Protein AF-A0A9D0Y5K1-F1 (afdb_monomer_lite)

pLDDT: mean 87.18, std 7.57, range [56.5, 97.62]

Secondary structure (DSSP, 8-state):
--HHHHHHHHHHHHHHS--HHHHHHHHHTTTS-HHHHHHHHHHHIIIIIHHHHHHHHHHHHHHSS--HHHHHHHHHHHHHHHHHHHHHHHHHHH-TT------HHHHHHHHHT-HHHHHHHHHHHHH----S-HHHHHHHHHHHHHHHHHHHHHHHHHHHHHHHHHTTT-HHHHHHHHHHHHHHHHHHHHHHHHT-

Radius of gyration: 17.16 Å; chains: 1; bounding box: 38×42×50 Å

Foldseek 3Di:
DQLLVLLLVLLLCLLPDDFLLLLLLLQQLQPDDLVQLVVQVVVLLPVAVLVLLLVLLCCCVPVVDDDPVVLLVLLQQLLVVLLVSLVLLVVCLVDVVRHDDPGSVVSRVNCVSHSSNVPSVNVSLVSQCPDPDSVVSSVCSSVSNVVSNVVSSVVSSVCSNVVCVVVVNCSSVVSSVVSNVSSVVSVVVSVVVVVD

Sequence (196 aa):
MDSLVATLIYWSAFTFSASPFWTTLMEVSRYSSFAYIYKNYFIYLLVCWLPILVIIGTVIGVLGGFNAELMNALYFVGAFVIFYLCWQVIRSKRNPNVKIDFNWKAMSLMTWFNPKTWLAVPPGFLIANYSDSLPLNIAIFYLSGIPFFLTGVFFWSMVGRKGAKISKNKLSYFNAALLAFFGFYLLYEGIKIINL

Structure (mmCIF, N/CA/C/O backbone):
data_AF-A0A9D0Y5K1-F1
#
_entry.id   AF-A0A9D0Y5K1-F1
#
loop_
_atom_site.group_PDB
_atom_site.id
_atom_site.type_symbol
_atom_site.label_atom_id
_atom_site.label_alt_id
_atom_site.label_comp_id
_atom_site.label_asym_id
_atom_site.label_entity_id
_atom_site.label_seq_id
_atom_site.pdbx_PDB_ins_code
_atom_site.Cartn_x
_atom_site.Cartn_y
_atom_site.Cartn_z
_atom_site.occupancy
_atom_site.B_iso_or_equiv
_atom_site.auth_seq_id
_atom_site.auth_comp_id
_atom_site.auth_asym_id
_atom_site.auth_atom_id
_atom_site.pdbx_PDB_model_num
ATOM 1 N N . MET A 1 1 ? -5.926 3.555 -26.191 1.00 57.56 1 MET A N 1
ATOM 2 C CA . MET A 1 1 ? -6.142 4.359 -24.970 1.00 57.56 1 MET A CA 1
ATOM 3 C C . MET A 1 1 ? -4.785 4.894 -24.570 1.00 57.56 1 MET A C 1
ATOM 5 O O . MET A 1 1 ? -3.870 4.084 -24.496 1.00 57.56 1 MET A O 1
ATOM 9 N N . ASP A 1 2 ? -4.629 6.204 -24.399 1.00 83.69 2 ASP A N 1
ATOM 10 C CA . ASP A 1 2 ? -3.320 6.803 -24.104 1.00 83.69 2 ASP A CA 1
ATOM 11 C C . ASP A 1 2 ? -2.724 6.213 -22.818 1.00 83.69 2 ASP A C 1
ATOM 13 O O . ASP A 1 2 ? -3.443 6.054 -21.825 1.00 83.69 2 ASP A O 1
ATOM 17 N N . SER A 1 3 ? -1.418 5.909 -22.818 1.00 83.88 3 SER A N 1
ATOM 18 C CA . SER A 1 3 ? -0.702 5.301 -21.678 1.00 83.88 3 SER A CA 1
ATOM 19 C C . SER A 1 3 ? -0.924 6.072 -20.372 1.00 83.88 3 SER A C 1
ATOM 21 O O . SER A 1 3 ? -1.023 5.476 -19.297 1.00 83.88 3 SER A O 1
ATOM 23 N N . LEU A 1 4 ? -1.098 7.397 -20.471 1.00 87.00 4 LEU A N 1
ATOM 24 C CA . LEU A 1 4 ? -1.450 8.262 -19.349 1.00 87.00 4 LEU A CA 1
ATOM 25 C C . LEU A 1 4 ? -2.831 7.936 -18.775 1.00 87.00 4 LEU A C 1
ATOM 27 O O . LEU A 1 4 ? -2.947 7.647 -17.587 1.00 87.00 4 LEU A O 1
ATOM 31 N N . VAL A 1 5 ? -3.874 7.929 -19.607 1.00 90.19 5 VAL A N 1
ATOM 32 C CA . VAL A 1 5 ? -5.248 7.616 -19.178 1.00 90.19 5 VAL A CA 1
ATOM 33 C C . VAL A 1 5 ? -5.308 6.217 -18.565 1.00 90.19 5 VAL A C 1
ATOM 35 O O . VAL A 1 5 ? -5.907 6.028 -17.507 1.00 90.19 5 VAL A O 1
ATOM 38 N N . ALA A 1 6 ? -4.623 5.249 -19.176 1.00 89.62 6 ALA A N 1
ATOM 39 C CA . ALA A 1 6 ? -4.538 3.886 -18.664 1.00 89.62 6 ALA A CA 1
ATOM 40 C C . ALA A 1 6 ? -3.861 3.803 -17.295 1.00 89.62 6 ALA A C 1
ATOM 42 O O . ALA A 1 6 ? -4.373 3.136 -16.397 1.00 89.62 6 ALA A O 1
ATOM 43 N N . THR A 1 7 ? -2.775 4.545 -17.101 1.00 92.38 7 THR A N 1
ATOM 44 C CA . THR A 1 7 ? -2.083 4.625 -15.812 1.00 92.38 7 THR A CA 1
ATOM 45 C C . THR A 1 7 ? -2.946 5.289 -14.737 1.00 92.38 7 THR A C 1
ATOM 47 O O . THR A 1 7 ? -2.976 4.821 -13.602 1.00 92.38 7 THR A O 1
ATOM 50 N N . LEU A 1 8 ? -3.696 6.342 -15.073 1.00 92.94 8 LEU A N 1
ATOM 51 C CA . LEU A 1 8 ? -4.602 7.008 -14.127 1.00 92.94 8 LEU A CA 1
ATOM 52 C C . LEU A 1 8 ? -5.767 6.094 -13.711 1.00 92.94 8 LEU A C 1
ATOM 54 O O . LEU A 1 8 ? -6.112 6.020 -12.527 1.00 92.94 8 LEU A O 1
ATOM 58 N N . ILE A 1 9 ? -6.351 5.356 -14.662 1.00 92.62 9 ILE A N 1
ATOM 59 C CA . ILE A 1 9 ? -7.377 4.341 -14.379 1.00 92.62 9 ILE A CA 1
ATOM 60 C C . ILE A 1 9 ? -6.790 3.235 -13.498 1.00 92.62 9 ILE A C 1
ATOM 62 O O . ILE A 1 9 ? -7.401 2.856 -12.497 1.00 92.62 9 ILE A O 1
ATOM 66 N N . TYR A 1 10 ? -5.586 2.762 -13.823 1.00 94.19 10 TYR A N 1
ATOM 67 C CA . TYR A 1 10 ? -4.872 1.778 -13.020 1.00 94.19 10 TYR A CA 1
ATOM 68 C C . TYR A 1 10 ? -4.659 2.270 -11.581 1.00 94.19 10 TYR A C 1
ATOM 70 O O . TYR A 1 10 ? -5.032 1.566 -10.643 1.00 94.19 10 TYR A O 1
ATOM 78 N N . TRP A 1 11 ? -4.144 3.488 -11.372 1.00 95.75 11 TRP A N 1
ATOM 79 C CA . TRP A 1 11 ? -3.932 4.025 -10.025 1.00 95.75 11 TRP A CA 1
ATOM 80 C C . TRP A 1 11 ? -5.227 4.196 -9.244 1.00 95.75 11 TRP A C 1
ATOM 82 O O . TRP A 1 11 ? -5.257 3.914 -8.042 1.00 95.75 11 TRP A O 1
ATOM 92 N N . SER A 1 12 ? -6.304 4.591 -9.923 1.00 94.31 12 SER A N 1
ATOM 93 C CA . SER A 1 12 ? -7.644 4.646 -9.339 1.00 94.31 12 SER A CA 1
ATOM 94 C C . SER A 1 12 ? -8.068 3.265 -8.839 1.00 94.31 12 SER A C 1
ATOM 96 O O . SER A 1 12 ? -8.368 3.091 -7.657 1.00 94.31 12 SER A O 1
ATOM 98 N N . ALA A 1 13 ? -8.024 2.258 -9.713 1.00 91.88 13 ALA A N 1
ATOM 99 C CA . ALA A 1 13 ? -8.409 0.893 -9.378 1.00 91.88 13 ALA A CA 1
ATOM 100 C C . ALA A 1 13 ? -7.518 0.307 -8.273 1.00 91.88 13 ALA A C 1
ATOM 102 O O . ALA A 1 13 ? -8.018 -0.276 -7.310 1.00 91.88 13 ALA A O 1
ATOM 103 N N . PHE A 1 14 ? -6.203 0.503 -8.350 1.00 92.12 14 PHE A N 1
ATOM 104 C CA . PHE A 1 14 ? -5.247 0.012 -7.363 1.00 92.12 14 PHE A CA 1
ATOM 105 C C . PHE A 1 14 ? -5.456 0.659 -5.985 1.00 92.12 14 PHE A C 1
ATOM 107 O O . PHE A 1 14 ? -5.417 -0.029 -4.960 1.00 92.12 14 PHE A O 1
ATOM 114 N N . THR A 1 15 ? -5.734 1.960 -5.939 1.00 93.94 15 THR A N 1
ATOM 115 C CA . THR A 1 15 ? -5.898 2.709 -4.684 1.00 93.94 15 THR A CA 1
ATOM 116 C C . THR A 1 15 ? -7.257 2.471 -4.030 1.00 93.94 15 THR A C 1
ATOM 118 O O . THR A 1 15 ? -7.337 2.330 -2.810 1.00 93.94 15 THR A O 1
ATOM 121 N N . PHE A 1 16 ? -8.334 2.409 -4.813 1.00 90.69 16 PHE A N 1
ATOM 122 C CA . PHE A 1 16 ? -9.698 2.313 -4.280 1.00 90.69 16 PHE A CA 1
ATOM 123 C C . PHE A 1 16 ? -10.251 0.886 -4.224 1.00 90.69 16 PHE A C 1
ATOM 125 O O . PHE A 1 16 ? -11.337 0.674 -3.689 1.00 90.69 16 PHE A O 1
ATOM 132 N N . SER A 1 17 ? -9.506 -0.117 -4.693 1.00 86.69 17 SER A N 1
ATOM 133 C CA . SER A 1 17 ? -9.829 -1.514 -4.393 1.00 86.69 17 SER A CA 1
ATOM 134 C C . SER A 1 17 ? -9.374 -1.884 -2.984 1.00 86.69 17 SER A C 1
ATOM 136 O O . SER A 1 17 ? -8.232 -1.616 -2.591 1.00 86.69 17 SER A O 1
ATOM 138 N N . ALA A 1 18 ? -10.262 -2.544 -2.238 1.00 80.00 18 ALA A N 1
ATOM 139 C CA . ALA A 1 18 ? -9.966 -3.044 -0.904 1.00 80.00 18 ALA A CA 1
ATOM 140 C C . ALA A 1 18 ? -8.691 -3.900 -0.921 1.00 80.00 18 ALA A C 1
ATOM 142 O O . ALA A 1 18 ? -8.455 -4.706 -1.822 1.00 80.00 18 ALA A O 1
ATOM 143 N N . SER A 1 19 ? -7.831 -3.686 0.064 1.00 83.50 19 SER A N 1
ATOM 144 C CA . SER A 1 19 ? -6.617 -4.471 0.245 1.00 83.50 19 SER A CA 1
ATOM 145 C C . SER A 1 19 ? -6.247 -4.484 1.720 1.00 83.50 19 SER A C 1
ATOM 147 O O . SER A 1 19 ? -6.754 -3.653 2.482 1.00 83.50 19 SER A O 1
ATOM 149 N N . PRO A 1 20 ? -5.324 -5.360 2.138 1.00 83.69 20 PRO A N 1
ATOM 150 C CA . PRO A 1 20 ? -4.867 -5.384 3.519 1.00 83.69 20 PRO A CA 1
ATOM 151 C C . PRO A 1 20 ? -4.368 -4.031 4.006 1.00 83.69 20 PRO A C 1
ATOM 153 O O . PRO A 1 20 ? -4.623 -3.657 5.150 1.00 83.69 20 PRO A O 1
ATOM 156 N N . PHE A 1 21 ? -3.748 -3.262 3.107 1.00 90.69 21 PHE A N 1
ATOM 157 C CA . PHE A 1 21 ? -3.292 -1.920 3.416 1.00 90.69 21 PHE A CA 1
ATOM 158 C C . PHE A 1 21 ? -4.434 -0.983 3.779 1.00 90.69 21 PHE A C 1
ATOM 160 O O . PHE A 1 21 ? -4.451 -0.397 4.863 1.00 90.69 21 PHE A O 1
ATOM 167 N N . TRP A 1 22 ? -5.408 -0.873 2.885 1.00 91.94 22 TRP A N 1
ATOM 168 C CA . TRP A 1 22 ? -6.519 0.054 3.047 1.00 91.94 22 TRP A CA 1
ATOM 169 C C . TRP A 1 22 ? -7.457 -0.362 4.179 1.00 91.94 22 TRP A C 1
ATOM 171 O O . TRP A 1 22 ? -7.894 0.485 4.954 1.00 91.94 22 TRP A O 1
ATOM 181 N N . THR A 1 23 ? -7.683 -1.663 4.354 1.00 89.31 23 THR A N 1
ATOM 182 C CA . THR A 1 23 ? -8.487 -2.204 5.455 1.00 89.31 23 THR A CA 1
ATOM 183 C C . THR A 1 23 ? -7.821 -1.970 6.815 1.00 89.31 23 THR A C 1
ATOM 185 O O . THR A 1 23 ? -8.489 -1.585 7.776 1.00 89.31 23 THR A O 1
ATOM 188 N N . THR A 1 24 ? -6.497 -2.125 6.906 1.00 88.19 24 THR A N 1
ATOM 189 C CA . THR A 1 24 ? -5.746 -1.803 8.133 1.00 88.19 24 THR A CA 1
ATOM 190 C C . THR A 1 24 ? -5.787 -0.304 8.419 1.00 88.19 24 THR A C 1
ATOM 192 O O . THR A 1 24 ? -6.032 0.102 9.556 1.00 88.19 24 THR A O 1
ATOM 195 N N . LEU A 1 25 ? -5.637 0.534 7.389 1.00 92.88 25 LEU A N 1
ATOM 196 C CA . LEU A 1 25 ? -5.767 1.983 7.522 1.00 92.88 25 LEU A CA 1
ATOM 197 C C . LEU A 1 25 ? -7.159 2.392 8.030 1.00 92.88 25 LEU A C 1
ATOM 199 O O . LEU A 1 25 ? -7.263 3.223 8.936 1.00 92.88 25 LEU A O 1
ATOM 203 N N . MET A 1 26 ? -8.225 1.789 7.493 1.00 91.94 26 MET A N 1
ATOM 204 C CA . MET A 1 26 ? -9.591 1.999 7.976 1.00 91.94 26 MET A CA 1
ATOM 205 C C . MET A 1 26 ? -9.710 1.684 9.469 1.00 91.94 26 MET A C 1
ATOM 207 O O . MET A 1 26 ? -10.254 2.493 10.219 1.00 91.94 26 MET A O 1
ATOM 211 N N . GLU A 1 27 ? -9.187 0.542 9.918 1.00 88.50 27 GLU A N 1
ATOM 212 C CA . GLU A 1 27 ? -9.225 0.157 11.332 1.00 88.50 27 GLU A CA 1
ATOM 213 C C . GLU A 1 27 ? -8.461 1.159 12.211 1.00 88.50 27 GLU A C 1
ATOM 215 O O . GLU A 1 27 ? -8.993 1.652 13.206 1.00 88.50 27 GLU A O 1
ATOM 220 N N . VAL A 1 28 ? -7.249 1.540 11.804 1.00 90.25 28 VAL A N 1
ATOM 221 C CA . VAL A 1 28 ? -6.380 2.443 12.574 1.00 90.25 28 VAL A CA 1
ATOM 222 C C . VAL A 1 28 ? -6.944 3.860 12.662 1.00 90.25 28 VAL A C 1
ATOM 224 O O . VAL A 1 28 ? -6.808 4.546 13.680 1.00 90.25 28 VAL A O 1
ATOM 227 N N . SER A 1 29 ? -7.629 4.310 11.611 1.00 92.75 29 SER A N 1
ATOM 228 C CA . SER A 1 29 ? -8.222 5.648 11.556 1.00 92.75 29 SER A CA 1
ATOM 229 C C . SER A 1 29 ? -9.241 5.911 12.670 1.00 92.75 29 SER A C 1
ATOM 231 O O . SER A 1 29 ? -9.528 7.067 12.976 1.00 92.75 29 SER A O 1
ATOM 233 N N . ARG A 1 30 ? -9.757 4.867 13.328 1.00 87.69 30 ARG A N 1
ATOM 234 C CA . ARG A 1 30 ? -10.688 4.981 14.457 1.00 87.69 30 ARG A CA 1
ATOM 235 C C . ARG A 1 30 ? -10.089 5.683 15.671 1.00 87.69 30 ARG A C 1
ATOM 237 O O . ARG A 1 30 ? -10.830 6.326 16.408 1.00 87.69 30 ARG A O 1
ATOM 244 N N . TYR A 1 31 ? -8.782 5.545 15.884 1.00 87.44 31 TYR A N 1
ATOM 245 C CA . TYR A 1 31 ? -8.105 6.017 17.096 1.00 87.44 31 TYR A CA 1
ATOM 246 C C . TYR A 1 31 ? -6.842 6.845 16.828 1.00 87.44 31 TYR A C 1
ATOM 248 O O . TYR A 1 31 ? -6.371 7.522 17.737 1.00 87.44 31 TYR A O 1
ATOM 256 N N . SER A 1 32 ? -6.308 6.843 15.605 1.00 91.69 32 SER A N 1
ATOM 257 C CA . SER A 1 32 ? -5.185 7.708 15.212 1.00 91.69 32 SER A CA 1
ATOM 258 C C . SER A 1 32 ? -5.680 9.032 14.631 1.00 91.69 32 SER A C 1
ATOM 260 O O . SER A 1 32 ? -6.779 9.094 14.082 1.00 91.69 32 SER A O 1
ATOM 262 N N . SER A 1 33 ? -4.894 10.109 14.705 1.00 93.44 33 SER A N 1
ATOM 263 C CA . SER A 1 33 ? -5.224 11.393 14.061 1.00 93.44 33 SER A CA 1
ATOM 264 C C . SER A 1 33 ? -4.879 11.384 12.566 1.00 93.44 33 SER A C 1
ATOM 266 O O . SER A 1 33 ? -4.040 10.603 12.117 1.00 93.44 33 SER A O 1
ATOM 268 N N . PHE A 1 34 ? -5.522 12.249 11.772 1.00 93.44 34 PHE A N 1
ATOM 269 C CA . PHE A 1 34 ? -5.184 12.391 10.349 1.00 93.44 34 PHE A CA 1
ATOM 270 C C . PHE A 1 34 ? -3.741 12.856 10.156 1.00 93.44 34 PHE A C 1
ATOM 272 O O . PHE A 1 34 ? -3.036 12.281 9.337 1.00 93.44 34 PHE A O 1
ATOM 279 N N . ALA A 1 35 ? -3.287 13.829 10.951 1.00 94.44 35 ALA A N 1
ATOM 280 C CA . ALA A 1 35 ? -1.917 14.333 10.891 1.00 94.44 35 ALA A CA 1
ATOM 281 C C . ALA A 1 35 ? -0.880 13.220 11.119 1.00 94.44 35 ALA A C 1
ATOM 283 O O . ALA A 1 35 ? 0.102 13.137 10.386 1.00 94.44 35 ALA A O 1
ATOM 284 N N . TYR A 1 36 ? -1.125 12.323 12.08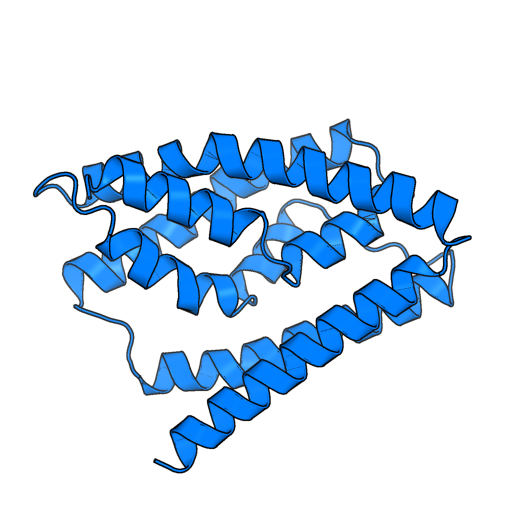4 1.00 95.19 36 TYR A N 1
ATOM 285 C CA . TYR A 1 36 ? -0.249 11.178 12.338 1.00 95.19 36 TYR A CA 1
ATOM 286 C C . TYR A 1 36 ? -0.182 10.223 11.141 1.00 95.19 36 TYR A C 1
ATOM 288 O O . TYR A 1 36 ? 0.909 9.847 10.709 1.00 95.19 36 TYR A O 1
ATOM 296 N N . ILE A 1 37 ? -1.346 9.856 10.597 1.00 95.69 37 ILE A N 1
ATOM 297 C CA . ILE A 1 37 ? -1.457 8.955 9.446 1.00 95.69 37 ILE A CA 1
ATOM 298 C C . ILE A 1 37 ? -0.754 9.563 8.230 1.00 95.69 37 ILE A C 1
ATOM 300 O O . ILE A 1 37 ? 0.108 8.916 7.648 1.00 95.69 37 ILE A O 1
ATOM 304 N N . TYR A 1 38 ? -1.071 10.813 7.880 1.00 95.38 38 TYR A N 1
ATOM 305 C CA . TYR A 1 38 ? -0.489 11.493 6.723 1.00 95.38 38 TYR A CA 1
ATOM 306 C C . TYR A 1 38 ? 1.019 11.656 6.843 1.00 95.38 38 TYR A C 1
ATOM 308 O O . TYR A 1 38 ? 1.731 11.333 5.899 1.00 95.38 38 TYR A O 1
ATOM 316 N N . LYS A 1 39 ? 1.524 12.097 8.003 1.00 96.38 39 LYS A N 1
ATOM 317 C CA . LYS A 1 39 ? 2.968 12.237 8.234 1.00 96.38 39 LYS A CA 1
ATOM 318 C C . LYS A 1 39 ? 3.700 10.918 7.983 1.00 96.38 39 LYS A C 1
ATOM 320 O O . LYS A 1 39 ? 4.685 10.892 7.253 1.00 96.38 39 LYS A O 1
ATOM 325 N N . ASN A 1 40 ? 3.215 9.825 8.574 1.00 97.56 40 ASN A N 1
ATOM 326 C CA . ASN A 1 40 ? 3.814 8.506 8.373 1.00 97.56 40 ASN A CA 1
ATOM 327 C C . ASN A 1 40 ? 3.673 8.028 6.927 1.00 97.56 40 ASN A C 1
ATOM 329 O O . ASN A 1 40 ? 4.606 7.439 6.391 1.00 97.56 40 ASN A O 1
ATOM 333 N N . TYR A 1 41 ? 2.547 8.323 6.282 1.00 96.69 41 TYR A N 1
ATOM 334 C CA . TYR A 1 41 ? 2.316 7.935 4.901 1.00 96.69 41 TYR A CA 1
ATOM 335 C C . TYR A 1 41 ? 3.240 8.666 3.918 1.00 96.69 41 TYR A C 1
ATOM 337 O O . TYR A 1 41 ? 3.782 8.035 3.020 1.00 96.69 41 TYR A O 1
ATOM 345 N N . PHE A 1 42 ? 3.497 9.963 4.116 1.00 96.56 42 PHE A N 1
ATOM 346 C CA . PHE A 1 42 ? 4.480 10.707 3.320 1.00 96.56 42 PHE A CA 1
ATOM 347 C C . PHE A 1 42 ? 5.885 10.117 3.447 1.00 96.56 42 PHE A C 1
ATOM 349 O O . PHE A 1 42 ? 6.566 9.942 2.439 1.00 96.56 42 PHE A O 1
ATOM 356 N N . ILE A 1 43 ? 6.302 9.758 4.666 1.00 97.62 43 ILE A N 1
ATOM 357 C CA . ILE A 1 43 ? 7.580 9.067 4.879 1.00 97.62 43 ILE A CA 1
ATOM 358 C C . ILE A 1 43 ? 7.567 7.733 4.126 1.00 97.62 43 ILE A C 1
ATOM 360 O O . ILE A 1 43 ? 8.483 7.472 3.356 1.00 97.62 43 ILE A O 1
ATOM 364 N N . TYR A 1 44 ? 6.514 6.928 4.286 1.00 97.50 44 TYR A N 1
ATOM 365 C CA . TYR A 1 44 ? 6.338 5.650 3.591 1.00 97.50 44 TYR A CA 1
ATOM 366 C C . TYR A 1 44 ? 6.427 5.778 2.058 1.00 97.50 44 TYR A C 1
ATOM 368 O O . TYR A 1 44 ? 7.093 4.954 1.426 1.00 97.50 44 TYR A O 1
ATOM 376 N N . LEU A 1 45 ? 5.822 6.812 1.458 1.00 97.00 45 LEU A N 1
ATOM 377 C CA . LEU A 1 45 ? 5.885 7.041 0.010 1.00 97.00 45 LEU A CA 1
ATOM 378 C C . LEU A 1 45 ? 7.335 7.195 -0.478 1.00 97.00 45 LEU A C 1
ATOM 380 O O . LEU A 1 45 ? 7.710 6.642 -1.509 1.00 97.00 45 LEU A O 1
ATOM 384 N N . LEU A 1 46 ? 8.165 7.891 0.298 1.00 95.56 46 LEU A N 1
ATOM 385 C CA . LEU A 1 46 ? 9.561 8.140 -0.051 1.00 95.56 46 LEU A CA 1
ATOM 386 C C . LEU A 1 46 ? 10.468 6.950 0.275 1.00 95.56 46 LEU A C 1
ATOM 388 O O . LEU A 1 46 ? 11.262 6.530 -0.559 1.00 95.56 46 LEU A O 1
ATOM 392 N N . VAL A 1 47 ? 10.365 6.401 1.488 1.00 95.44 47 VAL A N 1
ATOM 393 C CA . VAL A 1 47 ? 11.343 5.424 2.003 1.00 95.44 47 VAL A CA 1
ATOM 394 C C . VAL A 1 47 ? 10.995 3.975 1.675 1.00 95.44 47 VAL A C 1
ATOM 396 O O . VAL A 1 47 ? 11.824 3.094 1.878 1.00 95.44 47 VAL A O 1
ATOM 399 N N . CYS A 1 48 ? 9.776 3.704 1.209 1.00 96.25 48 CYS A N 1
ATOM 400 C CA . CYS A 1 48 ? 9.336 2.351 0.878 1.00 96.25 48 CYS A CA 1
ATOM 401 C C . CYS A 1 48 ? 8.719 2.258 -0.508 1.00 96.25 48 CYS A C 1
ATOM 403 O O . CYS A 1 48 ? 9.133 1.412 -1.296 1.00 96.25 48 CYS A O 1
ATOM 405 N N . TRP A 1 49 ? 7.732 3.102 -0.812 1.00 96.25 49 TRP A N 1
ATOM 406 C CA . TRP A 1 49 ? 6.997 2.980 -2.066 1.00 96.25 49 TRP A CA 1
ATOM 407 C C . TRP A 1 49 ? 7.880 3.258 -3.286 1.00 96.25 49 TRP A C 1
ATOM 409 O O . TRP A 1 49 ? 7.889 2.460 -4.221 1.00 96.25 49 TRP A O 1
ATOM 419 N N . LEU A 1 50 ? 8.676 4.333 -3.251 1.00 96.00 50 LEU A N 1
ATOM 420 C CA . LEU A 1 50 ? 9.645 4.625 -4.307 1.00 96.00 50 LEU A CA 1
ATOM 421 C C . LEU A 1 50 ? 10.650 3.468 -4.513 1.00 96.00 50 LEU A C 1
ATOM 423 O O . LEU A 1 50 ? 10.731 2.982 -5.640 1.00 96.00 50 LEU A O 1
ATOM 427 N N . PRO A 1 51 ? 11.356 2.954 -3.481 1.00 96.44 51 PRO A N 1
ATOM 428 C CA . PRO A 1 51 ? 12.217 1.778 -3.635 1.00 96.44 51 PRO A CA 1
ATOM 429 C C . PRO A 1 51 ? 11.518 0.551 -4.231 1.00 96.44 51 PRO A C 1
ATOM 431 O O . PRO A 1 51 ? 12.078 -0.094 -5.113 1.00 96.44 51 PRO A O 1
ATOM 434 N N . ILE A 1 52 ? 10.289 0.242 -3.799 1.00 94.44 52 ILE A N 1
ATOM 435 C CA . ILE A 1 52 ? 9.515 -0.876 -4.358 1.00 94.44 52 ILE A CA 1
ATOM 436 C C . ILE A 1 52 ? 9.253 -0.663 -5.853 1.00 94.44 52 ILE A C 1
ATOM 438 O O . ILE A 1 52 ? 9.437 -1.596 -6.632 1.00 94.44 52 ILE A O 1
ATOM 442 N N . LEU A 1 53 ? 8.870 0.546 -6.275 1.00 94.31 53 LEU A N 1
ATOM 443 C CA . LEU A 1 53 ? 8.664 0.838 -7.696 1.00 94.31 53 LEU A CA 1
ATOM 444 C C . LEU A 1 53 ? 9.954 0.777 -8.507 1.00 94.31 53 LEU A C 1
ATOM 446 O O . LEU A 1 53 ? 9.915 0.308 -9.640 1.00 94.31 53 LEU A O 1
ATOM 450 N N . VAL A 1 54 ? 11.087 1.199 -7.946 1.00 94.56 54 VAL A N 1
ATOM 451 C CA . VAL A 1 54 ? 12.390 1.051 -8.609 1.00 94.56 54 VAL A CA 1
ATOM 452 C C . VAL A 1 54 ? 12.711 -0.427 -8.821 1.00 94.56 54 VAL A C 1
ATOM 454 O O . VAL A 1 54 ? 13.094 -0.813 -9.924 1.00 94.56 54 VAL A O 1
ATOM 457 N N . ILE A 1 55 ? 12.503 -1.268 -7.804 1.00 93.00 55 ILE A N 1
ATOM 458 C CA . ILE A 1 55 ? 12.741 -2.715 -7.894 1.00 93.00 55 ILE A CA 1
ATOM 459 C C . ILE A 1 55 ? 11.816 -3.347 -8.931 1.00 93.00 55 ILE A C 1
ATOM 461 O O . ILE A 1 55 ? 12.295 -4.009 -9.846 1.00 93.00 55 ILE A O 1
ATOM 465 N N . ILE A 1 56 ? 10.505 -3.114 -8.828 1.00 91.38 56 ILE A N 1
ATOM 466 C CA . ILE A 1 56 ? 9.523 -3.674 -9.763 1.00 91.38 56 ILE A CA 1
ATOM 467 C C . ILE A 1 56 ? 9.801 -3.187 -11.184 1.00 91.38 56 ILE A C 1
ATOM 469 O O . ILE A 1 56 ? 9.875 -4.001 -12.098 1.00 91.38 56 ILE A O 1
ATOM 473 N N . GLY A 1 57 ? 10.007 -1.884 -11.371 1.00 90.88 57 GLY A N 1
ATOM 474 C CA . GLY A 1 57 ? 10.298 -1.308 -12.678 1.00 90.88 57 GLY A CA 1
ATOM 475 C C . GLY A 1 57 ? 11.569 -1.883 -13.295 1.00 90.88 57 GLY A C 1
ATOM 476 O O . GLY A 1 57 ? 11.579 -2.195 -14.479 1.00 90.88 57 GLY A O 1
ATOM 477 N N . THR A 1 58 ? 12.612 -2.113 -12.492 1.00 90.25 58 THR A N 1
ATOM 478 C CA . THR A 1 58 ? 13.858 -2.735 -12.964 1.00 90.25 58 THR A CA 1
ATOM 479 C C . THR A 1 58 ? 13.655 -4.201 -13.333 1.00 90.25 58 THR A C 1
ATOM 481 O O . THR A 1 58 ? 14.064 -4.616 -14.412 1.00 90.25 58 THR A O 1
ATOM 484 N N . VAL A 1 59 ? 12.991 -4.991 -12.483 1.00 87.38 59 VAL A N 1
ATOM 485 C CA . VAL A 1 59 ? 12.722 -6.409 -12.775 1.00 87.38 59 VAL A CA 1
ATOM 486 C C . VAL A 1 59 ? 11.897 -6.547 -14.053 1.00 87.38 59 VAL A C 1
ATOM 488 O O . VAL A 1 59 ? 12.222 -7.345 -14.923 1.00 87.38 59 VAL A O 1
ATOM 491 N N . ILE A 1 60 ? 10.862 -5.733 -14.210 1.00 84.88 60 ILE A N 1
ATOM 492 C CA . ILE A 1 60 ? 9.984 -5.803 -15.374 1.00 84.88 60 ILE A CA 1
ATOM 493 C C . ILE A 1 60 ? 10.645 -5.237 -16.632 1.00 84.88 60 ILE A C 1
ATOM 495 O O . ILE A 1 60 ? 10.573 -5.861 -17.685 1.00 84.88 60 ILE A O 1
ATOM 499 N N . GLY A 1 61 ? 11.310 -4.087 -16.525 1.00 78.44 61 GLY A N 1
ATOM 500 C CA . GLY A 1 61 ? 11.927 -3.405 -17.661 1.00 78.44 61 GLY A CA 1
ATOM 501 C C . GLY A 1 61 ? 13.229 -4.038 -18.153 1.00 78.44 61 GLY A C 1
ATOM 502 O O . GLY A 1 61 ? 13.567 -3.863 -19.317 1.00 78.44 61 GLY A O 1
ATOM 503 N N . VAL A 1 62 ? 13.957 -4.763 -17.295 1.00 78.62 62 VAL A N 1
ATOM 504 C CA . VAL A 1 62 ? 15.260 -5.367 -17.638 1.00 78.62 62 VAL A CA 1
ATOM 505 C C . VAL A 1 62 ? 15.191 -6.890 -17.704 1.00 78.62 62 VAL A C 1
ATOM 507 O O . VAL A 1 62 ? 15.771 -7.482 -18.608 1.00 78.62 62 VAL A O 1
ATOM 510 N N . LEU A 1 63 ? 14.495 -7.541 -16.766 1.00 72.25 63 LEU A N 1
ATOM 511 C CA . LEU A 1 63 ? 14.465 -9.008 -16.668 1.00 72.25 63 LEU A CA 1
ATOM 512 C C . LEU A 1 63 ? 13.268 -9.632 -17.401 1.00 72.25 63 LEU A C 1
ATOM 514 O O . LEU A 1 63 ? 13.155 -10.853 -17.452 1.00 72.25 63 LEU A O 1
ATOM 518 N N . GLY A 1 64 ? 12.376 -8.813 -17.971 1.00 68.25 64 GLY A N 1
ATOM 519 C CA . GLY A 1 64 ? 11.227 -9.268 -18.762 1.00 68.25 64 GLY A CA 1
ATOM 520 C C . GLY A 1 64 ? 10.105 -9.919 -17.948 1.00 68.25 64 GLY A C 1
ATOM 521 O O . GLY A 1 64 ? 9.126 -10.389 -18.523 1.00 68.25 64 GLY A O 1
ATOM 522 N N . GLY A 1 65 ? 10.216 -9.946 -16.618 1.00 72.00 65 GLY A N 1
ATOM 523 C CA . GLY A 1 65 ? 9.225 -10.558 -15.741 1.00 72.00 65 GLY A CA 1
ATOM 524 C C . GLY A 1 65 ? 9.816 -11.062 -14.428 1.00 72.00 65 GLY A C 1
ATOM 525 O O . GLY A 1 65 ? 11.028 -11.167 -14.257 1.00 72.00 65 GLY A O 1
ATOM 526 N N . PHE A 1 66 ? 8.936 -11.387 -13.484 1.00 71.25 66 PHE A N 1
ATOM 527 C CA . PHE A 1 66 ? 9.319 -12.140 -12.291 1.00 71.25 66 PHE A CA 1
ATOM 528 C C . PHE A 1 66 ? 9.352 -13.639 -12.605 1.00 71.25 66 PHE A C 1
ATOM 530 O O . PHE A 1 66 ? 8.563 -14.126 -13.415 1.00 71.25 66 PHE A O 1
ATOM 537 N N . ASN A 1 67 ? 10.228 -14.380 -11.921 1.00 76.50 67 ASN A N 1
ATOM 538 C CA . ASN A 1 67 ? 10.209 -15.842 -11.952 1.00 76.50 67 ASN A CA 1
ATOM 539 C C . ASN A 1 67 ? 8.822 -16.350 -11.497 1.00 76.50 67 ASN A C 1
ATOM 541 O O . ASN A 1 67 ? 8.317 -15.927 -10.455 1.00 76.50 67 ASN A O 1
ATOM 545 N N . ALA A 1 68 ? 8.213 -17.253 -12.271 1.00 74.19 68 ALA A N 1
ATOM 546 C CA . ALA A 1 68 ? 6.886 -17.799 -11.991 1.00 74.19 68 ALA A CA 1
ATOM 547 C C . ALA A 1 68 ? 6.794 -18.484 -10.613 1.00 74.19 68 ALA A C 1
ATOM 549 O O . ALA A 1 68 ? 5.810 -18.302 -9.903 1.00 74.19 68 ALA A O 1
ATOM 550 N N . GLU A 1 69 ? 7.837 -19.193 -10.179 1.00 77.88 69 GLU A N 1
ATOM 551 C CA . GLU A 1 69 ? 7.905 -19.823 -8.855 1.00 77.88 69 GLU A CA 1
ATOM 552 C C . GLU A 1 69 ? 7.908 -18.784 -7.728 1.00 77.88 69 GLU A C 1
ATOM 554 O O . GLU A 1 69 ? 7.244 -18.964 -6.707 1.00 77.88 69 GLU A O 1
ATOM 559 N N . LEU A 1 70 ? 8.598 -17.655 -7.928 1.00 75.44 70 LEU A N 1
ATOM 560 C CA . LEU A 1 70 ? 8.597 -16.542 -6.978 1.00 75.44 70 LEU A CA 1
ATOM 561 C C . LEU A 1 70 ? 7.202 -15.909 -6.881 1.00 75.44 70 LEU A C 1
ATOM 563 O O . LEU A 1 70 ? 6.726 -15.626 -5.782 1.00 75.44 70 LEU A O 1
ATOM 567 N N . MET A 1 71 ? 6.526 -15.731 -8.017 1.00 73.62 71 MET A N 1
ATOM 568 C CA . MET A 1 71 ? 5.149 -15.229 -8.055 1.00 73.62 71 MET A CA 1
ATOM 569 C C . MET A 1 71 ? 4.176 -16.191 -7.364 1.00 73.62 71 MET A C 1
ATOM 571 O O . MET A 1 71 ? 3.320 -15.748 -6.598 1.00 73.62 71 MET A O 1
ATOM 575 N N . ASN A 1 72 ? 4.366 -17.499 -7.539 1.00 76.38 72 ASN A N 1
ATOM 576 C CA . ASN A 1 72 ? 3.592 -18.535 -6.855 1.00 76.38 72 ASN A CA 1
ATOM 577 C C . ASN A 1 72 ? 3.810 -18.506 -5.341 1.00 76.38 72 ASN A C 1
ATOM 579 O O . ASN A 1 72 ? 2.846 -18.510 -4.574 1.00 76.38 72 ASN A O 1
ATOM 583 N N . ALA A 1 73 ? 5.061 -18.396 -4.890 1.00 80.56 73 ALA A N 1
ATOM 584 C CA . ALA A 1 73 ? 5.384 -18.284 -3.471 1.00 80.56 73 ALA A CA 1
ATOM 585 C C . ALA A 1 73 ? 4.723 -17.054 -2.822 1.00 80.56 73 ALA A C 1
ATOM 587 O O . ALA A 1 73 ? 4.245 -17.129 -1.686 1.00 80.56 73 ALA A O 1
ATOM 588 N N . LEU A 1 74 ? 4.631 -15.935 -3.549 1.00 79.50 74 LEU A N 1
ATOM 589 C CA . LEU A 1 74 ? 3.993 -14.712 -3.061 1.00 79.50 74 LEU A CA 1
ATOM 590 C C . LEU A 1 74 ? 2.489 -14.872 -2.797 1.00 79.50 74 LEU A C 1
ATOM 592 O O . LEU A 1 74 ? 1.985 -14.221 -1.879 1.00 79.50 74 LEU A O 1
ATOM 596 N N . TYR A 1 75 ? 1.776 -15.749 -3.513 1.00 80.94 75 TYR A N 1
ATOM 597 C CA . TYR A 1 75 ? 0.372 -16.052 -3.200 1.00 80.94 75 TYR A CA 1
ATOM 598 C C . TYR A 1 75 ? 0.230 -16.673 -1.807 1.00 80.94 75 TYR A C 1
ATOM 600 O O . TYR A 1 75 ? -0.572 -16.200 -0.997 1.00 80.94 75 TYR A O 1
ATOM 608 N N . PHE A 1 76 ? 1.050 -17.678 -1.490 1.00 84.38 76 PHE A N 1
ATOM 609 C CA . PHE A 1 76 ? 1.002 -18.362 -0.196 1.00 84.38 76 PHE A CA 1
ATOM 610 C C . PHE A 1 76 ? 1.503 -17.473 0.943 1.00 84.38 76 PHE A C 1
ATOM 612 O O . PHE A 1 76 ? 0.801 -17.296 1.940 1.00 84.38 76 PHE A O 1
ATOM 619 N N . VAL A 1 77 ? 2.681 -16.858 0.789 1.00 83.56 77 VAL A N 1
ATOM 620 C CA . VAL A 1 77 ? 3.243 -15.942 1.798 1.00 83.56 77 VAL A CA 1
ATOM 621 C C . VAL A 1 77 ? 2.286 -14.778 2.051 1.00 83.56 77 VAL A C 1
ATOM 623 O O . VAL A 1 77 ? 1.991 -14.446 3.202 1.00 83.56 77 VAL A O 1
ATOM 626 N N . GLY A 1 78 ? 1.739 -14.202 0.981 1.00 78.88 78 GLY A N 1
ATOM 627 C CA . GLY A 1 78 ? 0.752 -13.138 1.060 1.00 78.88 78 GLY A CA 1
ATOM 628 C C . GLY A 1 78 ? -0.518 -13.563 1.797 1.00 78.88 78 GLY A C 1
ATOM 629 O O . GLY A 1 78 ? -1.002 -12.817 2.647 1.00 78.88 78 GLY A O 1
ATOM 630 N N . ALA A 1 79 ? -1.032 -14.772 1.552 1.00 84.56 79 ALA A N 1
ATOM 631 C CA . ALA A 1 79 ? -2.193 -15.290 2.271 1.00 84.56 79 ALA A CA 1
ATOM 632 C C . ALA A 1 79 ? -1.943 -15.378 3.787 1.00 84.56 79 ALA A C 1
ATOM 634 O O . ALA A 1 79 ? -2.759 -14.887 4.570 1.00 84.56 79 ALA A O 1
ATOM 635 N N . PHE A 1 80 ? -0.797 -15.923 4.215 1.00 86.44 80 PHE A N 1
ATOM 636 C CA . PHE A 1 80 ? -0.445 -16.016 5.639 1.00 86.44 80 PHE A CA 1
ATOM 637 C C . PHE A 1 80 ? -0.340 -14.645 6.311 1.00 86.44 80 PHE A C 1
ATOM 639 O O . PHE A 1 80 ? -0.858 -14.451 7.414 1.00 86.44 80 PHE A O 1
ATOM 646 N N . VAL A 1 81 ? 0.271 -13.672 5.636 1.00 82.50 81 VAL A N 1
ATOM 647 C CA . VAL A 1 81 ? 0.367 -12.291 6.132 1.00 82.50 81 VAL A CA 1
ATOM 648 C C . VAL A 1 81 ? -1.023 -11.683 6.307 1.00 82.50 81 VAL A C 1
ATOM 650 O O . VAL A 1 81 ? -1.297 -11.014 7.305 1.00 82.50 81 VAL A O 1
ATOM 653 N N . ILE A 1 82 ? -1.933 -11.935 5.370 1.00 84.06 82 ILE A N 1
ATOM 654 C CA . ILE A 1 82 ? -3.296 -11.405 5.427 1.00 84.06 82 ILE A CA 1
ATOM 655 C C . ILE A 1 82 ? -4.118 -12.068 6.528 1.00 84.06 82 ILE A C 1
ATOM 657 O O . ILE A 1 82 ? -4.840 -11.368 7.242 1.00 84.06 82 ILE A O 1
ATOM 661 N N . PHE A 1 83 ? -3.973 -13.377 6.738 1.00 88.62 83 PHE A N 1
ATOM 662 C CA . PHE A 1 83 ? -4.584 -14.042 7.889 1.00 88.62 83 PHE A CA 1
ATOM 663 C C . PHE A 1 83 ? -4.032 -13.513 9.213 1.00 88.62 83 PHE A C 1
ATOM 665 O O . PHE A 1 83 ? -4.803 -13.285 10.148 1.00 88.62 83 PHE A O 1
ATOM 672 N N . TYR A 1 84 ? -2.731 -13.226 9.286 1.00 85.44 84 TYR A N 1
ATOM 673 C CA . TYR A 1 84 ? -2.141 -12.568 10.448 1.00 85.44 84 TYR A CA 1
ATOM 674 C C . TYR A 1 84 ? -2.753 -11.177 10.696 1.00 85.44 84 TYR A C 1
ATOM 676 O O . TYR A 1 84 ? -3.117 -10.860 11.830 1.00 85.44 84 TYR A O 1
ATOM 684 N N . LEU A 1 85 ? -2.951 -10.362 9.656 1.00 82.56 85 LEU A N 1
ATOM 685 C CA . LEU A 1 85 ? -3.624 -9.062 9.782 1.00 82.56 85 LEU A CA 1
ATOM 686 C C . LEU A 1 85 ? -5.090 -9.210 10.209 1.00 82.56 85 LEU A C 1
ATOM 688 O O . LEU A 1 85 ? -5.549 -8.474 11.081 1.00 82.56 85 LEU A O 1
ATOM 692 N N . CYS A 1 86 ? -5.808 -10.190 9.656 1.00 85.75 86 CYS A N 1
ATOM 693 C CA . CYS A 1 86 ? -7.170 -10.526 10.068 1.00 85.75 86 CYS A CA 1
ATOM 694 C C . CYS A 1 86 ? -7.230 -10.840 11.571 1.00 85.75 86 CYS A C 1
ATOM 696 O O . CYS A 1 86 ? -8.039 -10.269 12.307 1.00 85.75 86 CYS A O 1
ATOM 698 N N . TRP A 1 87 ? -6.305 -11.673 12.052 1.00 86.31 87 TRP A N 1
ATOM 699 C CA . TRP A 1 87 ? -6.172 -11.993 13.469 1.00 86.31 87 TRP A CA 1
ATOM 700 C C . TRP A 1 87 ? -5.891 -10.754 14.331 1.00 86.31 87 TRP A C 1
ATOM 702 O O . TRP A 1 87 ? -6.531 -10.568 15.370 1.00 86.31 87 TRP A O 1
ATOM 712 N N . GLN A 1 88 ? -4.992 -9.868 13.894 1.00 82.19 88 GLN A N 1
ATOM 713 C CA . GLN A 1 88 ? -4.688 -8.623 14.607 1.00 82.19 88 GLN A CA 1
ATOM 714 C C . GLN A 1 88 ? -5.901 -7.683 14.698 1.00 82.19 88 GLN A C 1
ATOM 716 O O . GLN A 1 88 ? -6.148 -7.110 15.761 1.00 82.19 88 GLN A O 1
ATOM 721 N N . VAL A 1 89 ? -6.710 -7.579 13.637 1.00 83.50 89 VAL A N 1
ATOM 722 C CA . VAL A 1 89 ? -7.962 -6.797 13.639 1.00 83.50 89 VAL A CA 1
ATOM 723 C C . VAL A 1 89 ? -8.987 -7.373 14.626 1.00 83.50 89 VAL A C 1
ATOM 725 O O . VAL A 1 89 ? -9.657 -6.629 15.343 1.00 83.50 89 VAL A O 1
ATOM 728 N N . ILE A 1 90 ? -9.100 -8.701 14.726 1.00 84.50 90 ILE A N 1
ATOM 729 C CA . ILE A 1 90 ? -9.984 -9.340 15.716 1.00 84.50 90 ILE A CA 1
ATOM 730 C C . ILE A 1 90 ? -9.484 -9.060 17.141 1.00 84.50 90 ILE A C 1
ATOM 732 O O . ILE A 1 90 ? -10.277 -8.751 18.038 1.00 84.50 90 ILE A O 1
ATOM 736 N N . ARG A 1 91 ? -8.166 -9.138 17.366 1.00 82.50 91 ARG A N 1
ATOM 737 C CA . ARG A 1 91 ? -7.556 -8.893 18.681 1.00 82.50 91 ARG A CA 1
ATOM 738 C C . ARG A 1 91 ? -7.695 -7.449 19.148 1.00 82.50 91 ARG A C 1
ATOM 740 O O . ARG A 1 91 ? -8.024 -7.253 20.318 1.00 82.50 91 ARG A O 1
ATOM 747 N N . SER A 1 92 ? -7.503 -6.464 18.269 1.00 75.56 92 SER A N 1
ATOM 748 C CA . SER A 1 92 ? -7.643 -5.042 18.623 1.00 75.56 92 SER A CA 1
ATOM 749 C C . SER A 1 92 ? -9.061 -4.693 19.086 1.00 75.56 92 SER A C 1
ATOM 751 O O . SER A 1 92 ? -9.258 -3.819 19.928 1.00 75.56 92 SER A O 1
ATOM 753 N N . LYS A 1 93 ? -10.075 -5.421 18.599 1.00 76.25 93 LYS A N 1
ATOM 754 C CA . LYS A 1 93 ? -11.452 -5.269 19.077 1.00 76.25 93 LYS A CA 1
ATOM 755 C C . LYS A 1 93 ? -11.686 -5.914 20.445 1.00 76.25 93 LYS A C 1
ATOM 757 O O . LYS A 1 93 ? -12.439 -5.357 21.245 1.00 76.25 93 LYS A O 1
ATOM 762 N N . ARG A 1 94 ? -11.095 -7.088 20.696 1.00 76.44 94 ARG A N 1
ATOM 763 C CA . ARG A 1 94 ? -11.263 -7.840 21.955 1.00 76.44 94 ARG A CA 1
ATOM 764 C C . ARG A 1 94 ? -10.524 -7.200 23.126 1.00 76.44 94 ARG A C 1
ATOM 766 O O . ARG A 1 94 ? -10.991 -7.311 24.252 1.00 76.44 94 ARG A O 1
ATOM 773 N N . ASN A 1 95 ? -9.400 -6.536 22.867 1.00 75.12 95 ASN A N 1
ATOM 774 C CA . ASN A 1 95 ? -8.620 -5.865 23.896 1.00 75.12 95 ASN A CA 1
ATOM 775 C C . ASN A 1 95 ? -8.395 -4.386 23.527 1.00 75.12 95 ASN A C 1
ATOM 777 O O . ASN A 1 95 ? -7.579 -4.111 22.650 1.00 75.12 95 ASN A O 1
ATOM 781 N N . PRO A 1 96 ? -9.051 -3.428 24.210 1.00 68.62 96 PRO A N 1
ATOM 782 C CA . PRO A 1 96 ? -8.913 -1.999 23.915 1.00 68.62 96 PRO A CA 1
ATOM 783 C C . PRO A 1 96 ? -7.500 -1.441 24.167 1.00 68.62 96 PRO A C 1
ATOM 785 O O . PRO A 1 96 ? -7.175 -0.361 23.668 1.00 68.62 96 PRO A O 1
ATOM 788 N N . ASN A 1 97 ? -6.651 -2.176 24.895 1.00 72.50 97 ASN A N 1
ATOM 789 C CA . ASN A 1 97 ? -5.242 -1.829 25.098 1.00 72.50 97 ASN A CA 1
ATOM 790 C C . ASN A 1 97 ? -4.360 -2.241 23.907 1.00 72.50 97 ASN A C 1
ATOM 792 O O . ASN A 1 97 ? -3.224 -1.786 23.800 1.00 72.50 97 ASN A O 1
ATOM 796 N N . VAL A 1 98 ? -4.868 -3.077 22.995 1.00 75.50 98 VAL A N 1
ATOM 797 C CA . VAL A 1 98 ? -4.164 -3.484 21.775 1.00 75.50 98 VAL A CA 1
ATOM 798 C C . VAL A 1 98 ? -4.581 -2.558 20.638 1.00 75.50 98 VAL A C 1
ATOM 800 O O . VAL A 1 98 ? -5.655 -2.697 20.056 1.00 75.50 98 VAL A O 1
ATOM 803 N N . LYS A 1 99 ? -3.711 -1.604 20.308 1.00 79.00 99 LYS A N 1
ATOM 804 C CA . LYS A 1 99 ? -3.872 -0.705 19.160 1.00 79.00 99 LYS A CA 1
ATOM 805 C C . LYS A 1 99 ? -2.854 -1.080 18.093 1.00 79.00 99 LYS A C 1
ATOM 807 O O . LYS A 1 99 ? -1.682 -1.272 18.402 1.00 79.00 99 LYS A O 1
ATOM 812 N N . ILE A 1 100 ? -3.292 -1.165 16.839 1.00 83.06 100 ILE A N 1
ATOM 813 C CA . ILE A 1 100 ? -2.375 -1.305 15.704 1.00 83.06 100 ILE A CA 1
ATOM 814 C C . ILE A 1 100 ? -1.687 0.051 15.527 1.00 83.06 100 ILE A C 1
ATOM 816 O O . ILE A 1 100 ? -2.363 1.038 15.219 1.00 83.06 100 ILE A O 1
ATOM 820 N N . ASP A 1 101 ? -0.373 0.106 15.743 1.00 86.19 101 ASP A N 1
ATOM 821 C CA . ASP A 1 101 ? 0.431 1.274 15.390 1.00 86.19 101 ASP A CA 1
ATOM 822 C C . ASP A 1 101 ? 0.791 1.217 13.906 1.00 86.19 101 ASP A C 1
ATOM 824 O O . ASP A 1 101 ? 1.593 0.397 13.460 1.00 86.19 101 ASP A O 1
ATOM 828 N N . PHE A 1 102 ? 0.168 2.102 13.138 1.00 88.50 102 PHE A N 1
ATOM 829 C CA . PHE A 1 102 ? 0.341 2.175 11.697 1.00 88.50 102 PHE A CA 1
ATOM 830 C C . PHE 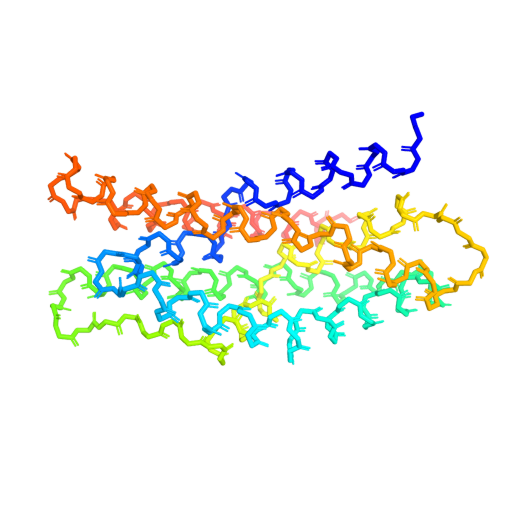A 1 102 ? 1.306 3.295 11.322 1.00 88.50 102 PHE A C 1
ATOM 832 O O . PHE A 1 102 ? 0.947 4.271 10.665 1.00 88.50 102 PHE A O 1
ATOM 839 N N . ASN A 1 103 ? 2.536 3.169 11.814 1.00 94.94 103 ASN A N 1
ATOM 840 C CA . ASN A 1 103 ? 3.646 4.033 11.436 1.00 94.94 103 ASN A CA 1
ATOM 841 C C . ASN A 1 103 ? 4.229 3.627 10.068 1.00 94.94 103 ASN A C 1
ATOM 843 O O . ASN A 1 103 ? 3.868 2.593 9.500 1.00 94.94 103 ASN A O 1
ATOM 847 N N . TRP A 1 104 ? 5.162 4.424 9.541 1.00 95.75 104 TRP A N 1
ATOM 848 C CA . TRP A 1 104 ? 5.759 4.161 8.227 1.00 95.75 104 TRP A CA 1
ATOM 849 C C . TRP A 1 104 ? 6.448 2.791 8.143 1.00 95.75 104 TRP A C 1
ATOM 851 O O . TRP A 1 104 ? 6.385 2.162 7.096 1.00 95.75 104 TRP A O 1
ATOM 861 N N . LYS A 1 105 ? 7.038 2.274 9.232 1.00 94.19 105 LYS A N 1
ATOM 862 C CA . LYS A 1 105 ? 7.673 0.942 9.246 1.00 94.19 105 LYS A CA 1
ATOM 863 C C . LYS A 1 105 ? 6.635 -0.164 9.089 1.00 94.19 105 LYS A C 1
ATOM 865 O O . LYS A 1 105 ? 6.836 -1.087 8.305 1.00 94.19 105 LYS A O 1
ATOM 870 N N . ALA A 1 106 ? 5.516 -0.057 9.805 1.00 90.81 106 ALA A N 1
ATOM 871 C CA . ALA A 1 106 ? 4.404 -0.995 9.694 1.00 90.81 106 ALA A CA 1
ATOM 872 C C . ALA A 1 106 ? 3.766 -0.948 8.294 1.00 90.81 106 ALA A C 1
ATOM 874 O O . ALA A 1 106 ? 3.500 -1.995 7.705 1.00 90.81 106 ALA A O 1
ATOM 875 N N . MET A 1 107 ? 3.585 0.256 7.735 1.00 94.19 107 MET A N 1
ATOM 876 C CA . MET A 1 107 ? 3.141 0.454 6.349 1.00 94.19 107 MET A CA 1
ATOM 877 C C . MET A 1 107 ? 4.094 -0.214 5.351 1.00 94.19 107 MET A C 1
ATOM 879 O O . MET A 1 107 ? 3.636 -0.913 4.446 1.00 94.19 107 MET A O 1
ATOM 883 N N . SER A 1 108 ? 5.408 -0.041 5.537 1.00 93.31 108 SER A N 1
ATOM 884 C CA . SER A 1 108 ? 6.431 -0.655 4.692 1.00 93.31 108 SER A CA 1
ATOM 885 C C . SER A 1 108 ? 6.361 -2.171 4.744 1.00 93.31 108 SER A C 1
ATOM 887 O O . SER A 1 108 ? 6.181 -2.798 3.705 1.00 93.31 108 SER A O 1
ATOM 889 N N . LEU A 1 109 ? 6.440 -2.763 5.942 1.00 88.12 109 LEU A N 1
ATOM 890 C CA . LEU A 1 109 ? 6.377 -4.216 6.123 1.00 88.12 109 LEU A CA 1
ATOM 891 C C . LEU A 1 109 ? 5.130 -4.789 5.458 1.00 88.12 109 LEU A C 1
ATOM 893 O O . LEU A 1 109 ? 5.212 -5.718 4.663 1.00 88.12 109 LEU A O 1
ATOM 897 N N . MET A 1 110 ? 3.974 -4.189 5.719 1.00 86.38 110 MET A N 1
ATOM 898 C CA . MET A 1 110 ? 2.738 -4.660 5.120 1.00 86.38 110 MET A CA 1
ATOM 899 C C . MET A 1 110 ? 2.738 -4.533 3.597 1.00 86.38 110 MET A C 1
ATOM 901 O O . MET A 1 110 ? 2.177 -5.392 2.938 1.00 86.38 110 MET A O 1
ATOM 905 N N . THR A 1 111 ? 3.360 -3.503 3.025 1.00 90.25 111 THR A N 1
ATOM 906 C CA . THR A 1 111 ? 3.452 -3.342 1.566 1.00 90.25 111 THR A CA 1
ATOM 907 C C . THR A 1 111 ? 4.371 -4.384 0.943 1.00 90.25 111 THR A C 1
ATOM 909 O O . THR A 1 111 ? 3.998 -4.978 -0.067 1.00 90.25 111 THR A O 1
ATOM 912 N N . TRP A 1 112 ? 5.516 -4.650 1.577 1.00 86.62 112 TRP A N 1
ATOM 913 C CA . TRP A 1 112 ? 6.451 -5.708 1.190 1.00 86.62 112 TRP A CA 1
ATOM 914 C C . TRP A 1 112 ? 5.813 -7.092 1.234 1.00 86.62 112 TRP A C 1
ATOM 916 O O . TRP A 1 112 ? 6.094 -7.923 0.382 1.00 86.62 112 TRP A O 1
ATOM 926 N N . PHE A 1 113 ? 4.914 -7.332 2.181 1.00 80.50 113 PHE A N 1
ATOM 927 C CA . PHE A 1 113 ? 4.224 -8.611 2.308 1.00 80.50 113 PHE A CA 1
ATOM 928 C C . PHE A 1 113 ? 2.826 -8.634 1.676 1.00 80.50 113 PHE A C 1
ATOM 930 O O . PHE A 1 113 ? 2.123 -9.638 1.771 1.00 80.50 113 PHE A O 1
ATOM 937 N N . ASN A 1 114 ? 2.398 -7.546 1.033 1.00 81.50 114 ASN A N 1
ATOM 938 C CA . ASN A 1 114 ? 1.107 -7.482 0.366 1.00 81.50 114 ASN A CA 1
ATOM 939 C C . ASN A 1 114 ? 1.254 -8.007 -1.070 1.00 81.50 114 ASN A C 1
ATOM 941 O O . ASN A 1 114 ? 1.832 -7.315 -1.913 1.00 81.50 114 ASN A O 1
ATOM 945 N N . PRO A 1 115 ? 0.678 -9.174 -1.397 1.00 75.06 115 PRO A N 1
ATOM 946 C CA . PRO A 1 115 ? 0.807 -9.762 -2.727 1.00 75.06 115 PRO A CA 1
ATOM 947 C C . PRO A 1 115 ? 0.168 -8.884 -3.802 1.00 75.06 115 PRO A C 1
ATOM 949 O O . PRO A 1 115 ? 0.638 -8.878 -4.931 1.00 75.06 115 PRO A O 1
ATOM 952 N N . LYS A 1 116 ? -0.830 -8.053 -3.466 1.00 84.12 116 LYS A N 1
ATOM 953 C CA . LYS A 1 116 ? -1.398 -7.082 -4.413 1.00 84.12 116 LYS A CA 1
ATOM 954 C C . LYS A 1 116 ? -0.330 -6.141 -4.975 1.00 84.12 116 LYS A C 1
ATOM 956 O O . LYS A 1 116 ? -0.408 -5.796 -6.147 1.00 84.12 116 LYS A O 1
ATOM 961 N N . THR A 1 117 ? 0.652 -5.730 -4.168 1.00 89.19 117 THR A N 1
ATOM 962 C CA . THR A 1 117 ? 1.758 -4.884 -4.635 1.00 89.19 117 THR A CA 1
ATOM 963 C C . THR A 1 117 ? 2.547 -5.614 -5.715 1.00 89.19 117 THR A C 1
ATOM 965 O O . THR A 1 117 ? 2.700 -5.111 -6.819 1.00 89.19 117 THR A O 1
ATOM 968 N N . TRP A 1 118 ? 2.977 -6.837 -5.430 1.00 84.88 118 TRP A N 1
ATOM 969 C CA . TRP A 1 118 ? 3.813 -7.616 -6.340 1.00 84.88 118 TRP A CA 1
ATOM 970 C C . TRP A 1 118 ? 3.071 -8.150 -7.560 1.00 84.88 118 TRP A C 1
ATOM 972 O O . TRP A 1 118 ? 3.695 -8.383 -8.581 1.00 84.88 118 TRP A O 1
ATOM 982 N N . LEU A 1 119 ? 1.752 -8.320 -7.478 1.00 79.75 119 LEU A N 1
ATOM 983 C CA . LEU A 1 119 ? 0.937 -8.865 -8.564 1.00 79.75 119 LEU A CA 1
ATOM 984 C C . LEU A 1 119 ? 0.358 -7.780 -9.473 1.00 79.75 119 LEU A C 1
ATOM 986 O O . LEU A 1 119 ? 0.325 -7.952 -10.686 1.00 79.75 119 LEU A O 1
ATOM 990 N N . ALA A 1 120 ? -0.112 -6.665 -8.908 1.00 85.44 120 ALA A N 1
ATOM 991 C CA . ALA A 1 120 ? -0.833 -5.648 -9.674 1.00 85.44 120 ALA A CA 1
ATOM 992 C C . ALA A 1 120 ? 0.065 -4.503 -10.158 1.00 85.44 120 ALA A C 1
ATOM 994 O O . ALA A 1 120 ? -0.218 -3.907 -11.195 1.00 85.44 120 ALA A O 1
ATOM 995 N N . VAL A 1 121 ? 1.158 -4.202 -9.451 1.00 91.25 121 VAL A N 1
ATOM 996 C CA . VAL A 1 121 ? 2.068 -3.117 -9.847 1.00 91.25 121 VAL A CA 1
ATOM 997 C C . VAL A 1 121 ? 2.858 -3.435 -11.114 1.00 91.25 121 VAL A C 1
ATOM 999 O O . VAL A 1 121 ? 2.940 -2.541 -11.953 1.00 91.25 121 VAL A O 1
ATOM 1002 N N . PRO A 1 122 ? 3.376 -4.659 -11.332 1.00 89.88 122 PRO A N 1
ATOM 1003 C CA . PRO A 1 122 ? 4.049 -4.993 -12.585 1.00 89.88 122 PRO A CA 1
ATOM 1004 C C . PRO A 1 122 ? 3.229 -4.744 -13.861 1.00 89.88 122 PRO A C 1
ATOM 1006 O O . PRO A 1 122 ? 3.718 -4.016 -14.725 1.00 89.88 122 PRO A O 1
ATOM 1009 N N . PRO A 1 123 ? 1.987 -5.256 -14.009 1.00 85.69 123 PRO A N 1
ATOM 1010 C CA . PRO A 1 123 ? 1.191 -4.959 -15.198 1.00 85.69 123 PRO A CA 1
ATOM 1011 C C . PRO A 1 123 ? 0.827 -3.472 -15.287 1.00 85.69 123 PRO A C 1
ATOM 1013 O O . PRO A 1 123 ? 0.815 -2.920 -16.383 1.00 85.69 123 PRO A O 1
ATOM 1016 N N . GLY A 1 124 ? 0.606 -2.793 -14.155 1.00 89.00 124 GLY A N 1
ATOM 1017 C CA . GLY A 1 124 ? 0.430 -1.339 -14.129 1.00 89.00 124 GLY A CA 1
ATOM 1018 C C . GLY A 1 124 ? 1.641 -0.581 -14.681 1.00 89.00 124 GLY A C 1
ATOM 1019 O O . GLY A 1 124 ? 1.483 0.369 -15.442 1.00 89.00 124 GLY A O 1
ATOM 1020 N N . PHE A 1 125 ? 2.851 -1.026 -14.342 1.00 91.06 125 PHE A N 1
ATOM 1021 C CA . PHE A 1 125 ? 4.093 -0.435 -14.831 1.00 91.06 125 PHE A CA 1
ATOM 1022 C C . PHE A 1 125 ? 4.305 -0.687 -16.331 1.00 91.06 125 PHE A C 1
ATOM 1024 O O . PHE A 1 125 ? 4.734 0.214 -17.040 1.00 91.06 125 PHE A O 1
ATOM 1031 N N . LEU A 1 126 ? 3.943 -1.869 -16.841 1.00 87.38 126 LEU A N 1
ATOM 1032 C CA . LEU A 1 126 ? 4.002 -2.166 -18.281 1.00 87.38 126 LEU A CA 1
ATOM 1033 C C . LEU A 1 126 ? 3.069 -1.277 -19.114 1.00 87.38 126 LEU A C 1
ATOM 1035 O O . LEU A 1 126 ? 3.392 -0.927 -20.246 1.00 87.38 126 LEU A O 1
ATOM 1039 N N . ILE A 1 127 ? 1.922 -0.888 -18.550 1.00 83.06 127 ILE A N 1
ATOM 1040 C CA . ILE A 1 127 ? 1.004 0.082 -19.168 1.00 83.06 127 ILE A CA 1
ATOM 1041 C C . ILE A 1 127 ? 1.658 1.472 -19.255 1.00 83.06 127 ILE A C 1
ATOM 1043 O O . ILE A 1 127 ? 1.410 2.228 -20.197 1.00 83.06 127 ILE A O 1
ATOM 1047 N N . ALA A 1 128 ? 2.520 1.803 -18.294 1.00 76.12 128 ALA A N 1
ATOM 1048 C CA . ALA A 1 128 ? 3.286 3.040 -18.219 1.00 76.12 128 ALA A CA 1
ATOM 1049 C C . ALA A 1 128 ? 4.533 3.018 -19.128 1.00 76.12 128 ALA A C 1
ATOM 1051 O O . ALA A 1 128 ? 5.655 3.254 -18.683 1.00 76.12 128 ALA A O 1
ATOM 1052 N N . ASN A 1 129 ? 4.330 2.769 -20.424 1.00 81.44 129 ASN A N 1
ATOM 1053 C CA . ASN A 1 129 ? 5.372 2.866 -21.447 1.00 81.44 129 ASN A CA 1
ATOM 1054 C C . ASN A 1 129 ? 5.401 4.282 -22.056 1.00 81.44 129 ASN A C 1
ATOM 1056 O O . ASN A 1 129 ? 4.826 4.524 -23.117 1.00 81.44 129 ASN A O 1
ATOM 1060 N N . TYR A 1 130 ? 5.980 5.243 -21.330 1.00 84.75 130 TYR A N 1
ATOM 1061 C CA . TYR A 1 130 ? 5.967 6.666 -21.705 1.00 84.75 130 TYR A CA 1
ATOM 1062 C C . TYR A 1 130 ? 7.169 7.102 -22.545 1.00 84.75 130 TYR A C 1
ATOM 1064 O O . TYR A 1 130 ? 7.099 8.114 -23.239 1.00 84.75 130 TYR A O 1
ATOM 1072 N N . SER A 1 131 ? 8.284 6.386 -22.436 1.00 87.94 131 SER A N 1
ATOM 1073 C CA . SER A 1 131 ? 9.553 6.704 -23.087 1.00 87.94 131 SER A CA 1
ATOM 1074 C C . SER A 1 131 ? 10.449 5.468 -23.162 1.00 87.94 131 SER A C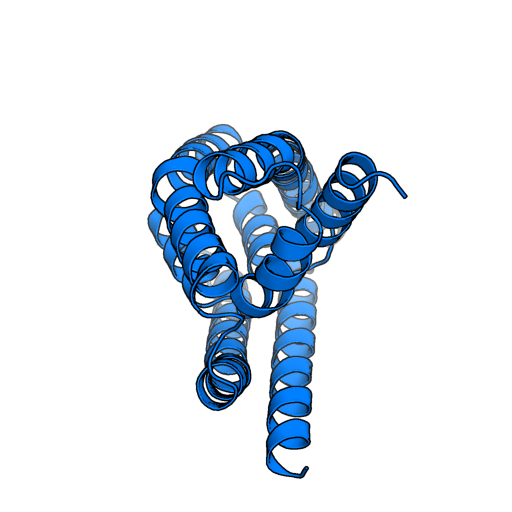 1
ATOM 1076 O O . SER A 1 131 ? 10.235 4.508 -22.425 1.00 87.94 131 SER A O 1
ATOM 1078 N N . ASP A 1 132 ? 11.522 5.538 -23.947 1.00 88.31 132 ASP A N 1
ATOM 1079 C CA . ASP A 1 132 ? 12.557 4.492 -23.979 1.00 88.31 132 ASP A CA 1
ATOM 1080 C C . ASP A 1 132 ? 13.465 4.505 -22.729 1.00 88.31 132 ASP A C 1
ATOM 1082 O O . ASP A 1 132 ? 14.286 3.613 -22.521 1.00 88.31 132 ASP A O 1
ATOM 1086 N N . SER A 1 133 ? 13.334 5.521 -21.869 1.00 91.88 133 SER A N 1
ATOM 1087 C CA . SER A 1 133 ? 14.133 5.670 -20.654 1.00 91.88 133 SER A CA 1
ATOM 1088 C C . SER A 1 133 ? 13.441 5.012 -19.461 1.00 91.88 133 SER A C 1
ATOM 1090 O O . SER A 1 133 ? 12.455 5.521 -18.923 1.00 91.88 133 SER A O 1
ATOM 1092 N N . LEU A 1 134 ? 14.003 3.895 -18.989 1.00 91.00 134 LEU A N 1
ATOM 1093 C CA . LEU A 1 134 ? 13.502 3.185 -17.810 1.00 91.00 134 LEU A CA 1
ATOM 1094 C C . LEU A 1 134 ? 13.398 4.089 -16.559 1.00 91.00 134 LEU A C 1
ATOM 1096 O O . LEU A 1 134 ? 12.335 4.092 -15.931 1.00 91.00 134 LEU A O 1
ATOM 1100 N N . PRO A 1 135 ? 14.416 4.902 -16.198 1.00 92.94 135 PRO A N 1
ATOM 1101 C CA . PRO A 1 135 ? 14.295 5.834 -15.076 1.00 92.94 135 PRO A CA 1
ATOM 1102 C C . PRO A 1 135 ? 13.145 6.833 -15.238 1.00 92.94 135 PRO A C 1
ATOM 1104 O O . PRO A 1 135 ? 12.467 7.150 -14.260 1.00 92.94 135 PRO A O 1
ATOM 1107 N N . LEU A 1 136 ? 12.896 7.306 -16.464 1.00 92.94 136 LEU A N 1
ATOM 1108 C CA . LEU A 1 136 ? 11.815 8.249 -16.742 1.00 92.94 136 LEU A CA 1
ATOM 1109 C C . LEU A 1 136 ? 10.441 7.583 -16.599 1.00 92.94 136 LEU A C 1
ATOM 1111 O O . LEU A 1 136 ? 9.556 8.155 -15.964 1.00 92.94 136 LEU A O 1
ATOM 1115 N N . ASN A 1 137 ? 10.277 6.350 -17.087 1.00 92.50 137 ASN A N 1
ATOM 1116 C CA . ASN A 1 137 ? 9.042 5.584 -16.899 1.00 92.50 137 ASN A CA 1
ATOM 1117 C C . ASN A 1 137 ? 8.759 5.322 -15.412 1.00 92.50 137 ASN A C 1
ATOM 1119 O O . ASN A 1 137 ? 7.635 5.534 -14.958 1.00 92.50 137 ASN A O 1
ATOM 1123 N N . ILE A 1 138 ? 9.778 4.942 -14.629 1.00 93.81 138 ILE A N 1
ATOM 1124 C CA . ILE A 1 138 ? 9.657 4.767 -13.170 1.00 93.81 138 ILE A CA 1
ATOM 1125 C C . ILE A 1 138 ? 9.233 6.077 -12.503 1.00 93.81 138 ILE A C 1
ATOM 1127 O O . ILE A 1 138 ? 8.305 6.077 -11.692 1.00 93.81 138 ILE A O 1
ATOM 1131 N N . ALA A 1 139 ? 9.871 7.196 -12.857 1.00 94.19 139 ALA A N 1
ATOM 1132 C CA . ALA A 1 139 ? 9.558 8.499 -12.283 1.00 94.19 139 ALA A CA 1
ATOM 1133 C C . ALA A 1 139 ? 8.118 8.935 -12.592 1.00 94.19 139 ALA A C 1
ATOM 1135 O O . ALA A 1 139 ? 7.384 9.306 -11.676 1.00 94.19 139 ALA A O 1
ATOM 1136 N N . ILE A 1 140 ? 7.683 8.844 -13.853 1.00 92.94 140 ILE A N 1
ATOM 1137 C CA . ILE A 1 140 ? 6.320 9.215 -14.260 1.00 92.94 140 ILE A CA 1
ATOM 1138 C C . ILE A 1 140 ? 5.292 8.304 -13.580 1.00 92.94 140 ILE A C 1
ATOM 1140 O O . ILE A 1 140 ? 4.290 8.786 -13.044 1.00 92.94 140 ILE A O 1
ATOM 1144 N N . PHE A 1 141 ? 5.539 6.994 -13.544 1.00 94.88 141 PHE A N 1
ATOM 1145 C CA . PHE A 1 141 ? 4.638 6.045 -12.897 1.00 94.88 141 PHE A CA 1
ATOM 1146 C C . PHE A 1 141 ? 4.518 6.311 -11.389 1.00 94.88 141 PHE A C 1
ATOM 1148 O O . PHE A 1 141 ? 3.409 6.400 -10.867 1.00 94.88 141 PHE A O 1
ATOM 1155 N N . TYR A 1 142 ? 5.637 6.542 -10.696 1.00 95.81 142 TYR A N 1
ATOM 1156 C CA . TYR A 1 142 ? 5.646 6.918 -9.280 1.00 95.81 142 TYR A CA 1
ATOM 1157 C C . TYR A 1 142 ? 4.886 8.227 -9.024 1.00 95.81 142 TYR A C 1
ATOM 1159 O O . TYR A 1 142 ? 3.976 8.258 -8.193 1.00 95.81 142 TYR A O 1
ATOM 1167 N N . LEU A 1 143 ? 5.227 9.297 -9.750 1.00 95.19 143 LEU A N 1
ATOM 1168 C CA . LEU A 1 143 ? 4.658 10.630 -9.538 1.00 95.19 143 LEU A CA 1
ATOM 1169 C C . LEU A 1 143 ? 3.163 10.682 -9.866 1.00 95.19 143 LEU A C 1
ATOM 1171 O O . LEU A 1 143 ? 2.403 11.306 -9.128 1.00 95.19 143 LEU A O 1
ATOM 1175 N N . SER A 1 144 ? 2.724 9.985 -10.918 1.00 94.81 144 SER A N 1
ATOM 1176 C CA . SER A 1 144 ? 1.302 9.893 -11.273 1.00 94.81 144 SER A CA 1
ATOM 1177 C C . SER A 1 144 ? 0.467 9.160 -10.219 1.00 94.81 144 SER A C 1
ATOM 1179 O O . SER A 1 144 ? -0.723 9.442 -10.094 1.00 94.81 144 SER A O 1
ATOM 1181 N N . GLY A 1 145 ? 1.073 8.270 -9.424 1.00 95.62 145 GLY A N 1
ATOM 1182 C CA . GLY A 1 145 ? 0.396 7.556 -8.339 1.00 95.62 145 GLY A CA 1
ATOM 1183 C C . GLY A 1 145 ? 0.198 8.386 -7.068 1.00 95.62 145 GLY A C 1
ATOM 1184 O O . GLY A 1 145 ? -0.778 8.170 -6.346 1.00 95.62 145 GLY A O 1
ATOM 1185 N N . ILE A 1 146 ? 1.072 9.364 -6.790 1.00 96.25 146 ILE A N 1
ATOM 1186 C CA . ILE A 1 146 ? 1.035 10.152 -5.542 1.00 96.25 146 ILE A CA 1
ATOM 1187 C C . ILE A 1 146 ? -0.337 10.809 -5.293 1.00 96.25 146 ILE A C 1
ATOM 1189 O O . ILE A 1 146 ? -0.868 10.632 -4.191 1.00 96.25 146 ILE A O 1
ATOM 1193 N N . PRO A 1 147 ? -0.966 11.518 -6.256 1.00 96.19 147 PRO A N 1
ATOM 1194 C CA . PRO A 1 147 ? -2.274 12.136 -6.033 1.00 96.19 147 PRO A CA 1
ATOM 1195 C C . PRO A 1 147 ? -3.361 11.124 -5.652 1.00 96.19 147 PRO A C 1
ATOM 1197 O O . PRO A 1 147 ? -4.179 11.399 -4.768 1.00 96.19 147 PRO A O 1
ATOM 1200 N N . PHE A 1 148 ? -3.341 9.932 -6.259 1.00 96.88 148 PHE A N 1
ATOM 1201 C CA . PHE A 1 148 ? -4.279 8.863 -5.923 1.00 96.88 148 PHE A CA 1
ATOM 1202 C C . PHE A 1 148 ? -4.028 8.364 -4.518 1.00 96.88 148 PHE A C 1
ATOM 1204 O O . PHE A 1 148 ? -4.958 8.328 -3.726 1.00 96.88 148 PHE A O 1
ATOM 1211 N N . PHE A 1 149 ? -2.783 8.063 -4.164 1.00 95.69 149 PHE A N 1
ATOM 1212 C CA . PHE A 1 149 ? -2.442 7.581 -2.833 1.00 95.69 149 PHE A CA 1
ATOM 1213 C C . PHE A 1 149 ? -2.809 8.556 -1.718 1.00 95.69 149 PHE A C 1
ATOM 1215 O O . PHE A 1 149 ? -3.397 8.144 -0.717 1.00 95.69 149 PHE A O 1
ATOM 1222 N N . LEU A 1 150 ? -2.543 9.851 -1.899 1.00 95.81 150 LEU A N 1
ATOM 1223 C CA . LEU A 1 150 ? -2.928 10.871 -0.922 1.00 95.81 150 LEU A CA 1
ATOM 1224 C C . LEU A 1 150 ? -4.452 10.989 -0.796 1.00 95.81 150 LEU A C 1
ATOM 1226 O O . LEU A 1 150 ? -4.965 11.079 0.322 1.00 95.81 150 LEU A O 1
ATOM 1230 N N . THR A 1 151 ? -5.179 10.920 -1.913 1.00 95.81 151 THR A N 1
ATOM 1231 C CA . THR A 1 151 ? -6.652 10.870 -1.917 1.00 95.81 151 THR A CA 1
ATOM 1232 C C . THR A 1 151 ? -7.176 9.582 -1.278 1.00 95.81 151 THR A C 1
ATOM 1234 O O . THR A 1 151 ? -8.141 9.602 -0.518 1.00 95.81 151 THR A O 1
ATOM 1237 N N . GLY A 1 152 ? -6.519 8.453 -1.529 1.00 96.00 152 GLY A N 1
ATOM 1238 C CA . GLY A 1 152 ? -6.851 7.146 -0.980 1.00 96.00 152 GLY A CA 1
ATOM 1239 C C . GLY A 1 152 ? -6.717 7.131 0.534 1.00 96.00 152 GLY A C 1
ATOM 1240 O O . GLY A 1 152 ? -7.639 6.711 1.229 1.00 96.00 152 GLY A O 1
ATOM 1241 N N . VAL A 1 153 ? -5.616 7.669 1.067 1.00 96.06 153 VAL A N 1
ATOM 1242 C CA . VAL A 1 153 ? -5.429 7.809 2.516 1.00 96.06 153 VAL A CA 1
ATOM 1243 C C . VAL A 1 153 ? -6.539 8.640 3.138 1.00 96.06 153 VAL A C 1
ATOM 1245 O O . VAL A 1 153 ? -7.080 8.234 4.172 1.00 96.06 153 VAL A O 1
ATOM 1248 N N . PHE A 1 154 ? -6.909 9.760 2.510 1.00 95.38 154 PHE A N 1
ATOM 1249 C CA . PHE A 1 154 ? -8.035 10.573 2.960 1.00 95.38 154 PHE A CA 1
ATOM 1250 C C . PHE A 1 154 ? -9.318 9.743 3.009 1.00 95.38 154 PHE A C 1
ATOM 1252 O O . PHE A 1 154 ? -9.951 9.620 4.060 1.00 95.38 154 PHE A O 1
ATOM 1259 N N . PHE A 1 155 ? -9.674 9.152 1.868 1.00 95.38 155 PHE A N 1
ATOM 1260 C CA . PHE A 1 155 ? -10.918 8.433 1.657 1.00 95.38 155 PHE A CA 1
ATOM 1261 C C . PHE A 1 155 ? -11.059 7.259 2.625 1.00 95.38 155 PHE A C 1
ATOM 1263 O O . PHE A 1 155 ? -12.002 7.217 3.414 1.00 95.38 155 PHE A O 1
ATOM 1270 N N . TRP A 1 156 ? -10.089 6.347 2.646 1.00 95.12 156 TRP A N 1
ATOM 1271 C CA . TRP A 1 156 ? -10.131 5.153 3.489 1.00 95.12 156 TRP A CA 1
ATOM 1272 C C . TRP A 1 156 ? -10.099 5.492 4.982 1.00 95.12 156 TRP A C 1
ATOM 127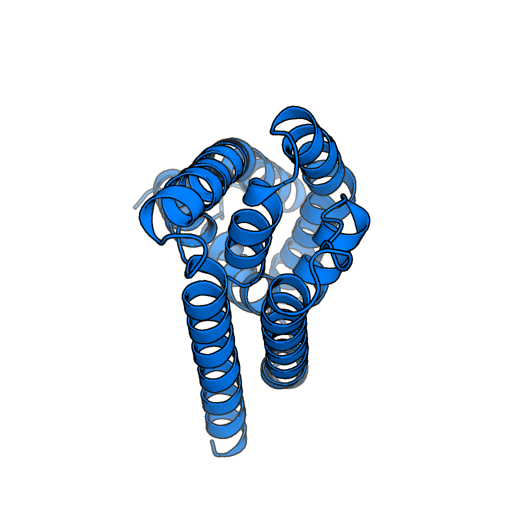4 O O . TRP A 1 156 ? -10.814 4.875 5.772 1.00 95.12 156 TRP A O 1
ATOM 1284 N N . SER A 1 157 ? -9.361 6.529 5.385 1.00 94.69 157 SER A N 1
ATOM 1285 C CA . SER A 1 157 ? -9.393 7.006 6.773 1.00 94.69 157 SER A CA 1
ATOM 1286 C C . SER A 1 157 ? -10.748 7.621 7.146 1.00 94.69 157 SER A C 1
ATOM 1288 O O . SER A 1 157 ? -11.227 7.446 8.267 1.00 94.69 157 SER A O 1
ATOM 1290 N N . MET A 1 158 ? -11.399 8.337 6.224 1.00 94.00 158 MET A N 1
ATOM 1291 C CA . MET A 1 158 ? -12.748 8.870 6.435 1.00 94.00 158 MET A CA 1
ATOM 1292 C C . MET A 1 158 ? -13.782 7.751 6.553 1.00 94.00 158 MET A C 1
ATOM 1294 O O . MET A 1 158 ? -14.614 7.787 7.466 1.00 94.00 158 MET A O 1
ATOM 1298 N N . VAL A 1 159 ? -13.707 6.744 5.678 1.00 91.94 159 VAL A N 1
ATOM 1299 C CA . VAL A 1 159 ? -14.558 5.549 5.731 1.00 91.94 159 VAL A CA 1
ATOM 1300 C C . VAL A 1 159 ? -14.351 4.814 7.052 1.00 91.94 159 VAL A C 1
ATOM 1302 O O . VAL A 1 159 ? -15.332 4.484 7.710 1.00 91.94 159 VAL A O 1
ATOM 1305 N N . GLY A 1 160 ? -13.112 4.619 7.504 1.00 90.75 160 GLY A N 1
ATOM 1306 C CA . GLY A 1 160 ? -12.835 3.962 8.780 1.00 90.75 160 GLY A CA 1
ATOM 1307 C C . GLY A 1 160 ? -13.422 4.705 9.986 1.00 90.75 160 GLY A C 1
ATOM 1308 O O . GLY A 1 160 ? -14.137 4.114 10.800 1.00 90.75 160 GLY A O 1
ATOM 1309 N N . ARG A 1 161 ? -13.228 6.028 10.064 1.00 91.50 161 ARG A N 1
ATOM 1310 C CA . ARG A 1 161 ? -13.799 6.868 11.134 1.00 91.50 161 ARG A CA 1
ATOM 1311 C C . ARG A 1 161 ? -15.324 6.883 11.132 1.00 91.50 161 ARG A C 1
ATOM 1313 O O . ARG A 1 161 ? -15.942 6.666 12.175 1.00 91.50 161 ARG A O 1
ATOM 1320 N N . LYS A 1 162 ? -15.944 7.186 9.986 1.00 90.50 162 LYS A N 1
ATOM 1321 C CA . LYS A 1 162 ? -17.410 7.278 9.867 1.00 90.50 162 LYS A CA 1
ATOM 1322 C C . LYS A 1 162 ? -18.054 5.899 9.989 1.00 90.50 162 LYS A C 1
ATOM 1324 O O . LYS A 1 162 ? -19.008 5.738 10.744 1.00 90.50 162 LYS A O 1
ATOM 1329 N N . GLY A 1 163 ? -17.490 4.899 9.321 1.00 86.06 163 GLY A N 1
ATOM 1330 C CA . GLY A 1 163 ? -17.948 3.514 9.351 1.00 86.06 163 GLY A CA 1
ATOM 1331 C C . GLY A 1 163 ? -17.911 2.920 10.755 1.00 86.06 163 GLY A C 1
ATOM 1332 O O . GLY A 1 163 ? -18.861 2.252 11.158 1.00 86.06 163 GLY A O 1
ATOM 1333 N N . ALA A 1 164 ? -16.888 3.217 11.560 1.00 85.25 164 ALA A N 1
ATOM 1334 C CA . ALA A 1 164 ? -16.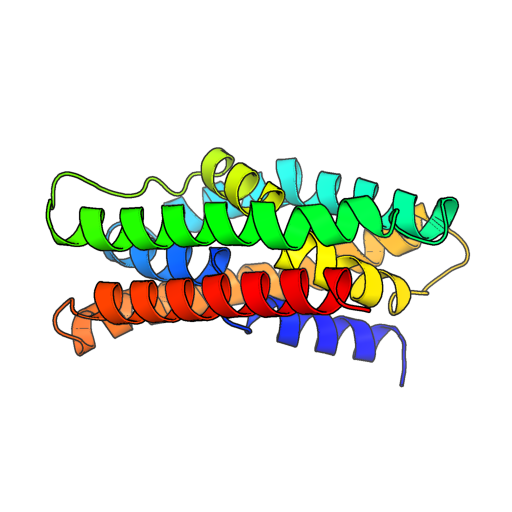847 2.765 12.950 1.00 85.25 164 ALA A CA 1
ATOM 1335 C C . ALA A 1 164 ? -17.957 3.386 13.811 1.00 85.25 164 ALA A C 1
ATOM 1337 O O . ALA A 1 164 ? -18.552 2.679 14.626 1.00 85.25 164 ALA A O 1
ATOM 1338 N N . LYS A 1 165 ? -18.280 4.671 13.598 1.00 84.94 165 LYS A N 1
ATOM 1339 C CA . LYS A 1 165 ? -19.400 5.341 14.278 1.00 84.94 165 LYS A CA 1
ATOM 1340 C C . LYS A 1 165 ? -20.744 4.726 13.878 1.00 84.94 165 LYS A C 1
ATOM 1342 O O . LYS A 1 165 ? -21.507 4.323 14.750 1.00 84.94 165 LYS A O 1
ATOM 1347 N N . ILE A 1 166 ? -21.000 4.591 12.574 1.00 87.44 166 ILE A N 1
ATOM 1348 C CA . ILE A 1 166 ? -22.265 4.063 12.030 1.00 87.44 166 ILE A CA 1
ATOM 1349 C C . ILE A 1 166 ? -22.479 2.605 12.454 1.00 87.44 166 ILE A C 1
ATOM 1351 O O . ILE A 1 166 ? -23.554 2.229 12.912 1.00 87.44 166 ILE A O 1
ATOM 1355 N N . SER A 1 167 ? -21.434 1.781 12.372 1.00 83.62 167 SER A N 1
ATOM 1356 C CA . SER A 1 167 ? -21.507 0.351 12.695 1.00 83.62 167 SER A CA 1
ATOM 1357 C C . SER A 1 167 ? -21.503 0.043 14.196 1.00 83.62 167 SER A C 1
ATOM 1359 O O . SER A 1 167 ? -21.393 -1.127 14.565 1.00 83.62 167 SER A O 1
ATOM 1361 N N . LYS A 1 168 ? -21.564 1.050 15.082 1.00 82.06 168 LYS A N 1
ATOM 1362 C CA . LYS A 1 168 ? -21.409 0.877 16.540 1.00 82.06 168 LYS A CA 1
ATOM 1363 C C . LYS A 1 168 ? -20.160 0.044 16.885 1.00 82.06 168 LYS A C 1
ATOM 1365 O O . LYS A 1 168 ? -20.206 -0.866 17.710 1.00 82.06 168 LYS A O 1
ATOM 1370 N N . ASN A 1 169 ? -19.035 0.337 16.224 1.00 71.69 169 ASN A N 1
ATOM 1371 C CA . ASN A 1 169 ? -17.757 -0.379 16.331 1.00 71.69 169 ASN A CA 1
ATOM 1372 C C . ASN A 1 169 ? -17.764 -1.852 15.861 1.00 71.69 169 ASN A C 1
ATOM 1374 O O . ASN A 1 169 ? -16.883 -2.614 16.267 1.00 71.69 169 ASN A O 1
ATOM 1378 N N . LYS A 1 170 ? -18.715 -2.263 15.010 1.00 81.25 170 LYS A N 1
ATOM 1379 C CA . LYS A 1 170 ? -18.700 -3.581 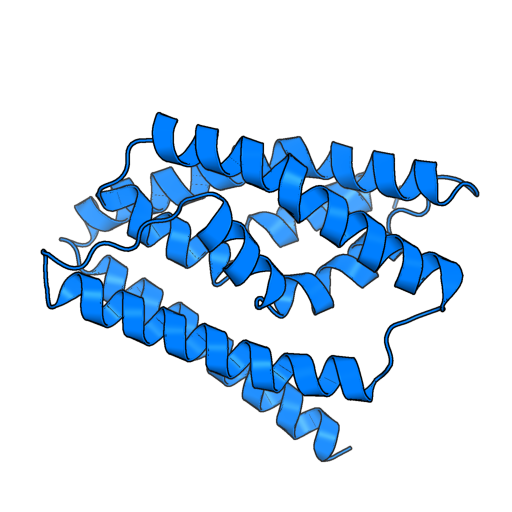14.341 1.00 81.25 170 LYS A CA 1
ATOM 1380 C C . LYS A 1 170 ? -17.845 -3.608 13.066 1.00 81.25 170 LYS A C 1
ATOM 1382 O O . LYS A 1 170 ? -17.609 -4.689 12.536 1.00 81.25 170 LYS A O 1
ATOM 1387 N N . LEU A 1 171 ? -17.336 -2.457 12.609 1.00 83.56 171 LEU A N 1
ATOM 1388 C CA . LEU A 1 171 ? -16.478 -2.343 11.421 1.00 83.56 171 LEU A CA 1
ATOM 1389 C C . LEU A 1 171 ? -15.269 -3.294 11.453 1.00 83.56 171 LEU A C 1
ATOM 1391 O O . LEU A 1 171 ? -14.903 -3.828 10.416 1.00 83.56 171 LEU A O 1
ATOM 1395 N N . SER A 1 172 ? -14.697 -3.578 12.626 1.00 82.00 172 SER A N 1
ATOM 1396 C CA . SER A 1 172 ? -13.569 -4.513 12.744 1.00 82.00 172 SER A CA 1
ATOM 1397 C C . SER A 1 172 ? -13.917 -5.931 12.284 1.00 82.00 172 SER A C 1
ATOM 1399 O O . SER A 1 172 ? -13.083 -6.583 11.670 1.00 82.00 172 SER A O 1
ATOM 1401 N N . TYR A 1 173 ? -15.149 -6.406 12.512 1.00 84.06 173 TYR A N 1
ATOM 1402 C CA . TYR A 1 173 ? -15.580 -7.719 12.013 1.00 84.06 173 TYR A CA 1
ATOM 1403 C C . TYR A 1 173 ? -15.736 -7.727 10.495 1.00 84.06 173 TYR A C 1
ATOM 1405 O O . TYR A 1 173 ? -15.346 -8.690 9.846 1.00 84.06 173 TYR A O 1
ATOM 1413 N N . PHE A 1 174 ? -16.256 -6.638 9.929 1.00 85.81 174 PHE A N 1
ATOM 1414 C CA . PHE A 1 174 ? -16.335 -6.468 8.481 1.00 85.81 174 PHE A CA 1
ATOM 1415 C C . PHE A 1 174 ? -14.936 -6.433 7.847 1.00 85.81 174 PHE A C 1
ATOM 1417 O O . PHE A 1 174 ? -14.666 -7.166 6.901 1.00 85.81 174 PHE A O 1
ATOM 1424 N N . ASN A 1 175 ? -14.018 -5.658 8.428 1.00 85.06 175 ASN A N 1
ATOM 1425 C CA . ASN A 1 175 ? -12.622 -5.584 8.005 1.00 85.06 175 ASN A CA 1
ATOM 1426 C C . ASN A 1 175 ? -11.927 -6.952 8.095 1.00 85.06 175 ASN A C 1
ATOM 1428 O O . ASN A 1 175 ? -11.255 -7.360 7.153 1.00 85.06 175 ASN A O 1
ATOM 1432 N N . ALA A 1 176 ? -12.125 -7.685 9.195 1.00 85.31 176 ALA A N 1
ATOM 1433 C CA . ALA A 1 176 ? -11.599 -9.037 9.359 1.00 85.31 176 ALA A CA 1
ATOM 1434 C C . ALA A 1 176 ? -12.168 -10.005 8.309 1.00 85.31 176 ALA A C 1
ATOM 1436 O O . ALA A 1 176 ? -11.411 -10.762 7.709 1.00 85.31 176 ALA A O 1
ATOM 1437 N N . ALA A 1 177 ? -13.472 -9.943 8.026 1.00 87.19 177 ALA A N 1
ATOM 1438 C CA . ALA A 1 177 ? -14.093 -10.765 6.991 1.00 87.19 177 ALA A CA 1
ATOM 1439 C C . ALA A 1 177 ? -13.515 -10.462 5.600 1.00 87.19 177 ALA A C 1
ATOM 1441 O O . ALA A 1 177 ? -13.144 -11.388 4.886 1.00 87.19 177 ALA A O 1
ATOM 1442 N N . LEU A 1 178 ? -13.358 -9.183 5.236 1.00 86.19 178 LEU A N 1
ATOM 1443 C CA . LEU A 1 178 ? -12.731 -8.789 3.969 1.00 86.19 178 LEU A CA 1
ATOM 1444 C C . LEU A 1 178 ? -11.292 -9.303 3.846 1.00 86.19 178 LEU A C 1
ATOM 1446 O O . LEU A 1 178 ? -10.910 -9.809 2.793 1.00 86.19 178 LEU A O 1
ATOM 1450 N N . LEU A 1 179 ? -10.500 -9.199 4.919 1.00 85.25 179 LEU A N 1
ATOM 1451 C CA . LEU A 1 179 ? -9.142 -9.745 4.954 1.00 85.25 179 LEU A CA 1
ATOM 1452 C C . LEU A 1 179 ? -9.160 -11.266 4.787 1.00 85.25 179 LEU A C 1
ATOM 1454 O O . LEU A 1 179 ? -8.403 -11.792 3.980 1.00 85.25 179 LEU A O 1
ATOM 1458 N N . ALA A 1 180 ? -10.042 -11.970 5.499 1.00 88.00 180 ALA A N 1
ATOM 1459 C CA . ALA A 1 180 ? -10.169 -13.418 5.388 1.00 88.00 180 ALA A CA 1
ATOM 1460 C C . ALA A 1 180 ? -10.537 -13.847 3.961 1.00 88.00 180 ALA A C 1
ATOM 1462 O O . ALA A 1 180 ? -9.867 -14.714 3.407 1.00 88.00 180 ALA A O 1
ATOM 1463 N N . PHE A 1 181 ? -11.531 -13.205 3.336 1.00 87.50 181 PHE A N 1
ATOM 1464 C CA . PHE A 1 181 ? -11.900 -13.479 1.944 1.00 87.50 181 PHE A CA 1
ATOM 1465 C C . PHE A 1 181 ? -10.729 -13.268 0.985 1.00 87.50 181 PHE A C 1
ATOM 1467 O O . PHE A 1 181 ? -10.491 -14.108 0.122 1.00 87.50 181 PHE A O 1
ATOM 1474 N N . PHE A 1 182 ? -9.960 -12.192 1.162 1.00 84.06 182 PHE A N 1
ATOM 1475 C CA . PHE A 1 182 ? -8.781 -11.946 0.336 1.00 84.06 182 PHE A CA 1
ATOM 1476 C C . PHE A 1 182 ? -7.684 -12.998 0.570 1.00 84.06 182 PHE A C 1
ATOM 1478 O O . PHE A 1 182 ? -7.071 -13.467 -0.384 1.00 84.06 182 PHE A O 1
ATOM 1485 N N . GLY A 1 183 ? -7.459 -13.415 1.820 1.00 85.50 183 GLY A N 1
ATOM 1486 C CA . GLY A 1 183 ? -6.528 -14.496 2.154 1.00 85.50 183 GLY A CA 1
ATOM 1487 C C . GLY A 1 183 ? -6.918 -15.824 1.501 1.00 85.50 183 GLY A C 1
ATOM 1488 O O . GLY A 1 183 ? -6.076 -16.476 0.887 1.00 85.50 183 GLY A O 1
ATOM 1489 N N . PHE A 1 184 ? -8.201 -16.195 1.558 1.00 89.25 184 PHE A N 1
ATOM 1490 C CA . PHE A 1 184 ? -8.710 -17.399 0.894 1.00 89.25 184 PHE A CA 1
ATOM 1491 C C . PHE A 1 184 ? -8.611 -17.322 -0.629 1.00 89.25 184 PHE A C 1
ATOM 1493 O O . PHE A 1 184 ? -8.231 -18.308 -1.253 1.00 89.25 184 PHE A O 1
ATOM 1500 N N . TYR A 1 185 ? -8.897 -16.161 -1.224 1.00 87.12 185 TYR A N 1
ATOM 1501 C CA . TYR A 1 185 ? -8.722 -15.945 -2.660 1.00 87.12 185 TYR A CA 1
ATOM 1502 C C . TYR A 1 185 ? -7.273 -16.197 -3.102 1.00 87.12 185 TYR A C 1
ATOM 1504 O O . TYR A 1 185 ? -7.041 -16.901 -4.078 1.00 87.12 185 TYR A O 1
ATOM 1512 N N . LEU A 1 186 ? -6.289 -15.692 -2.353 1.00 84.12 186 LEU A N 1
ATOM 1513 C CA . LEU A 1 186 ? -4.879 -15.921 -2.675 1.00 84.12 186 LEU A CA 1
ATOM 1514 C C . LEU A 1 186 ? -4.467 -17.387 -2.547 1.00 84.12 186 LEU A C 1
ATOM 1516 O O . LEU A 1 186 ? -3.713 -17.867 -3.387 1.00 84.12 186 LEU A O 1
ATOM 1520 N N . LEU A 1 187 ? -4.952 -18.098 -1.521 1.00 87.75 187 LEU A N 1
ATOM 1521 C CA . LEU A 1 187 ? -4.708 -19.539 -1.403 1.00 87.75 187 LEU A CA 1
ATOM 1522 C C . LEU A 1 187 ? -5.305 -20.299 -2.586 1.00 87.75 187 LEU A C 1
ATOM 1524 O O . LEU A 1 187 ? -4.653 -21.182 -3.131 1.00 87.75 187 LEU A O 1
ATOM 1528 N N . TYR A 1 188 ? -6.528 -19.949 -2.984 1.00 88.19 188 TYR A N 1
ATOM 1529 C CA . TYR A 1 188 ? -7.196 -20.561 -4.125 1.00 88.19 188 TYR A CA 1
ATOM 1530 C C . TYR A 1 188 ? -6.405 -20.356 -5.424 1.00 88.19 188 TYR A C 1
ATOM 1532 O O . TYR A 1 188 ? -6.122 -21.332 -6.115 1.00 88.19 188 TYR A O 1
ATOM 1540 N N . GLU A 1 189 ? -5.991 -19.121 -5.723 1.00 83.19 189 GLU A N 1
ATOM 1541 C CA . GLU A 1 189 ? -5.169 -18.830 -6.905 1.00 83.19 189 GLU A CA 1
ATOM 1542 C C . GLU A 1 189 ? -3.814 -19.551 -6.843 1.00 83.19 189 GLU A C 1
ATOM 1544 O O . GLU A 1 189 ? -3.407 -20.175 -7.819 1.00 83.19 189 GLU A O 1
ATOM 1549 N N . GLY A 1 190 ? -3.153 -19.565 -5.679 1.00 83.62 190 GLY A N 1
ATOM 1550 C CA . GLY A 1 190 ? -1.897 -20.296 -5.491 1.00 83.62 190 GLY A CA 1
ATOM 1551 C C . GLY A 1 190 ? -2.033 -21.803 -5.745 1.00 83.62 190 GLY A C 1
ATOM 1552 O O . GLY A 1 190 ? -1.205 -22.386 -6.440 1.00 83.62 190 GLY A O 1
ATOM 1553 N N . ILE A 1 191 ? -3.094 -22.438 -5.234 1.00 87.06 191 ILE A N 1
ATOM 1554 C CA . ILE A 1 191 ? -3.375 -23.869 -5.456 1.00 87.06 191 ILE A CA 1
ATOM 1555 C C . ILE A 1 191 ? -3.672 -24.144 -6.931 1.00 87.06 191 ILE A C 1
ATOM 1557 O O . ILE A 1 191 ? -3.189 -25.128 -7.487 1.00 87.06 191 ILE A O 1
ATOM 1561 N N . LYS A 1 192 ? -4.461 -23.279 -7.575 1.00 84.56 192 LYS A N 1
ATOM 1562 C CA . LYS A 1 192 ? -4.818 -23.426 -8.986 1.00 84.56 192 LYS A CA 1
ATOM 1563 C C . LYS A 1 192 ? -3.583 -23.433 -9.884 1.00 84.56 192 LYS A C 1
ATOM 1565 O O . LYS A 1 192 ? -3.553 -24.209 -10.829 1.00 84.56 192 LYS A O 1
ATOM 1570 N N . ILE A 1 193 ? -2.578 -22.610 -9.579 1.00 78.38 193 ILE A N 1
ATOM 1571 C CA . ILE A 1 193 ? -1.341 -22.553 -10.365 1.00 78.38 193 ILE A CA 1
ATOM 1572 C C . ILE A 1 193 ? -0.471 -23.803 -10.161 1.00 78.38 193 ILE A C 1
ATOM 1574 O O . ILE A 1 193 ? 0.150 -24.250 -11.113 1.00 78.38 193 ILE A O 1
ATOM 1578 N N . ILE A 1 194 ? -0.440 -24.395 -8.961 1.00 76.31 194 ILE A N 1
ATOM 1579 C CA . ILE A 1 194 ? 0.300 -25.652 -8.713 1.00 76.31 194 ILE A CA 1
ATOM 1580 C C . ILE A 1 194 ? -0.325 -26.841 -9.461 1.00 76.31 194 ILE A C 1
ATOM 1582 O O . ILE A 1 194 ? 0.375 -27.782 -9.819 1.00 76.31 194 ILE A O 1
ATOM 1586 N N . ASN A 1 195 ? -1.642 -26.811 -9.673 1.00 69.25 195 ASN A N 1
ATOM 1587 C CA . ASN A 1 195 ? -2.394 -27.892 -10.313 1.00 69.25 195 ASN A CA 1
ATOM 1588 C C . ASN A 1 195 ? -2.486 -27.774 -11.852 1.00 69.25 195 ASN A C 1
ATOM 1590 O O . ASN A 1 195 ? -3.234 -28.544 -12.459 1.00 69.25 195 ASN A O 1
ATOM 1594 N N . LEU A 1 196 ? -1.794 -26.805 -12.463 1.00 56.50 196 LEU A N 1
ATOM 1595 C CA . LEU A 1 196 ? -1.687 -26.591 -13.915 1.00 56.50 196 LEU A CA 1
ATOM 1596 C C . LEU A 1 196 ? -0.326 -27.073 -14.426 1.00 56.50 196 LEU A C 1
ATOM 1598 O O . LEU A 1 196 ? -0.308 -27.610 -15.555 1.00 56.50 196 LEU A O 1
#